Protein AF-T1IAJ6-F1 (afdb_monomer)

Sequence (193 aa):
MKRSSVDNTKNTNLDDRELFSAVYHKLVHSTALETILNVEHSYAVVMQDLIKERDEHLSDLSAKQTEEMSNAMEALSLGLTEADITAIATRHLDEHGLETASWQSKVSAIQESQRAEYRQWLMSLVEHNCDTPISTPLSSPVVVNRNFALESQAPIFQESFTIHLGSQMKHMYNIRLMSADVLDFCRLRTNIS

Secondary structure (DSSP, 8-state):
----SSHHHHHHHHHHHHHHHHHHHHHHTSTTHHHHHHHHHHHHHHHHHHHHHHHHHHHHHHHHHHHHHHHHHHHGGGT--HHHHHHHHHHHHHHHHHHHHHHHHHHHHHHHHHHHHHHHHHHHHHHHHTTS---------------------S-----EEEEE-SSSTT-EEEEE-----GGGGG-------

Mean predicted aligned error: 16.9 Å

Structure (mmCIF, N/CA/C/O backbone):
data_AF-T1IAJ6-F1
#
_entry.id   AF-T1IAJ6-F1
#
loop_
_atom_site.group_PDB
_atom_site.id
_atom_site.type_symbol
_atom_site.label_atom_id
_atom_site.label_alt_id
_atom_site.label_comp_id
_atom_site.label_asym_id
_atom_site.label_entity_id
_atom_site.label_seq_id
_atom_site.pdbx_PDB_ins_code
_atom_site.Cartn_x
_atom_site.Cartn_y
_atom_site.Cartn_z
_atom_site.occupancy
_atom_site.B_iso_or_equiv
_atom_site.auth_seq_id
_atom_site.auth_comp_id
_atom_site.auth_asym_id
_atom_site.auth_atom_id
_atom_site.pdbx_PDB_model_num
ATOM 1 N N . MET A 1 1 ? 45.711 -10.131 16.995 1.00 39.06 1 MET A N 1
ATOM 2 C CA . MET A 1 1 ? 45.342 -9.305 15.823 1.00 39.06 1 MET A CA 1
ATOM 3 C C . MET A 1 1 ? 44.078 -9.883 15.196 1.00 39.06 1 MET A C 1
ATOM 5 O O . MET A 1 1 ? 44.143 -10.965 14.638 1.00 39.06 1 MET A O 1
ATOM 9 N N . LYS A 1 2 ? 42.920 -9.233 15.360 1.00 47.12 2 LYS A N 1
ATOM 10 C CA . LYS A 1 2 ? 41.654 -9.602 14.695 1.00 47.12 2 LYS A CA 1
ATOM 11 C C . LYS A 1 2 ? 40.876 -8.322 14.377 1.00 47.12 2 LYS A C 1
ATOM 13 O O . LYS A 1 2 ? 40.076 -7.886 15.192 1.00 47.12 2 LYS A O 1
ATOM 18 N N . ARG A 1 3 ? 41.162 -7.702 13.230 1.00 45.06 3 ARG A N 1
ATOM 19 C CA . ARG A 1 3 ? 40.335 -6.669 12.575 1.00 45.06 3 ARG A CA 1
ATOM 20 C C . ARG A 1 3 ? 40.675 -6.671 11.080 1.00 45.06 3 ARG A C 1
ATOM 22 O O . ARG A 1 3 ? 41.620 -6.007 10.684 1.00 45.06 3 ARG A O 1
ATOM 29 N N . SER A 1 4 ? 39.973 -7.468 10.275 1.00 49.22 4 SER A N 1
ATOM 30 C CA . SER A 1 4 ? 40.028 -7.332 8.803 1.00 49.22 4 SER A CA 1
ATOM 31 C C . SER A 1 4 ? 38.804 -7.872 8.050 1.00 49.22 4 SER A C 1
ATOM 33 O O . SER A 1 4 ? 38.789 -7.824 6.829 1.00 49.22 4 SER A O 1
ATOM 35 N N . SER A 1 5 ? 37.764 -8.376 8.728 1.00 47.12 5 SER A N 1
ATOM 36 C CA . SER A 1 5 ? 36.627 -9.005 8.029 1.00 47.12 5 SER A CA 1
ATOM 37 C C . SER A 1 5 ? 35.436 -8.073 7.774 1.00 47.12 5 SER A C 1
ATOM 39 O O . SER A 1 5 ? 34.523 -8.469 7.064 1.00 47.12 5 SER A O 1
ATOM 41 N N . VAL A 1 6 ? 35.409 -6.864 8.349 1.00 51.53 6 VAL A N 1
ATOM 42 C CA . VAL A 1 6 ? 34.231 -5.970 8.286 1.00 51.53 6 VAL A CA 1
ATOM 43 C C . VAL A 1 6 ? 34.348 -4.908 7.181 1.00 51.53 6 VAL A C 1
ATOM 45 O O . VAL A 1 6 ? 33.329 -4.438 6.683 1.00 51.53 6 VAL A O 1
ATOM 48 N N . ASP A 1 7 ? 35.563 -4.574 6.735 1.00 49.62 7 ASP A N 1
ATOM 49 C CA . ASP A 1 7 ? 35.770 -3.529 5.719 1.00 49.62 7 ASP A CA 1
ATOM 50 C C . ASP A 1 7 ? 35.594 -4.031 4.273 1.00 49.62 7 ASP A C 1
ATOM 52 O O . ASP A 1 7 ? 35.180 -3.267 3.403 1.00 49.62 7 ASP A O 1
ATOM 56 N N . ASN A 1 8 ? 35.806 -5.326 4.003 1.00 53.00 8 ASN A N 1
ATOM 57 C CA . ASN A 1 8 ? 35.701 -5.871 2.640 1.00 53.00 8 ASN A CA 1
ATOM 58 C C . ASN A 1 8 ? 34.247 -5.951 2.124 1.00 53.00 8 ASN A C 1
ATOM 60 O O . ASN A 1 8 ? 33.981 -5.778 0.936 1.00 53.00 8 ASN A O 1
ATOM 64 N N . THR A 1 9 ? 33.279 -6.166 3.019 1.00 51.34 9 THR A N 1
ATOM 65 C CA . THR A 1 9 ? 31.854 -6.250 2.657 1.00 51.34 9 THR A CA 1
ATOM 66 C C . THR A 1 9 ? 31.272 -4.879 2.306 1.00 51.34 9 THR A C 1
ATOM 68 O O . THR A 1 9 ? 30.351 -4.783 1.504 1.00 51.34 9 THR A O 1
ATOM 71 N N . LYS A 1 10 ? 31.805 -3.790 2.872 1.00 52.81 10 LYS A N 1
ATOM 72 C CA . LYS A 1 10 ? 31.320 -2.435 2.570 1.00 52.81 10 LYS A CA 1
ATOM 73 C C . LYS A 1 10 ? 31.816 -1.931 1.215 1.00 52.81 10 LYS A C 1
ATOM 75 O O . LYS A 1 10 ? 31.025 -1.349 0.484 1.00 52.81 10 LYS A O 1
ATOM 80 N N . ASN A 1 11 ? 33.072 -2.206 0.856 1.00 56.56 11 ASN A N 1
ATOM 81 C CA . ASN A 1 11 ? 33.617 -1.813 -0.449 1.00 56.56 11 ASN A CA 1
ATOM 82 C C . ASN A 1 11 ? 32.952 -2.553 -1.617 1.00 56.56 11 ASN A C 1
ATOM 84 O O . ASN A 1 11 ? 32.662 -1.933 -2.630 1.00 56.56 11 ASN A O 1
ATOM 88 N N . THR A 1 12 ? 32.638 -3.839 -1.456 1.00 59.41 12 THR A N 1
ATOM 89 C CA . THR A 1 12 ? 31.927 -4.628 -2.481 1.00 59.41 12 THR A CA 1
ATOM 90 C C . THR A 1 12 ? 30.489 -4.154 -2.707 1.00 59.41 12 THR A C 1
ATOM 92 O O . THR A 1 12 ? 30.043 -4.091 -3.844 1.00 59.41 12 THR A O 1
ATOM 95 N N . ASN A 1 13 ? 29.771 -3.751 -1.652 1.00 60.91 13 ASN A N 1
ATOM 96 C CA . ASN A 1 13 ? 28.422 -3.180 -1.786 1.00 60.91 13 ASN A CA 1
ATOM 97 C C . ASN A 1 13 ? 28.418 -1.778 -2.423 1.00 60.91 13 ASN A C 1
ATOM 99 O O . ASN A 1 13 ? 27.450 -1.406 -3.084 1.00 60.91 13 ASN A O 1
ATOM 103 N N . LEU A 1 14 ? 29.468 -0.981 -2.199 1.00 61.56 14 LEU A N 1
ATOM 104 C CA . LEU A 1 14 ? 29.616 0.333 -2.833 1.00 61.56 14 LEU A CA 1
ATOM 105 C C . LEU A 1 14 ? 29.897 0.189 -4.332 1.00 61.56 14 LEU A C 1
ATOM 107 O O . LEU A 1 14 ? 29.209 0.825 -5.125 1.00 61.56 14 LEU A O 1
ATOM 111 N N . ASP A 1 15 ? 30.814 -0.710 -4.692 1.00 75.12 15 ASP A N 1
ATOM 112 C CA . ASP A 1 15 ? 31.146 -1.054 -6.079 1.00 75.12 15 ASP A CA 1
ATOM 113 C C . ASP A 1 15 ? 29.920 -1.603 -6.833 1.00 75.12 15 ASP A C 1
ATOM 115 O O . ASP A 1 15 ? 29.591 -1.161 -7.930 1.00 75.12 15 ASP A O 1
ATOM 119 N N . ASP A 1 16 ? 29.139 -2.476 -6.190 1.00 77.81 16 ASP A N 1
ATOM 120 C CA . ASP A 1 16 ? 27.918 -3.043 -6.769 1.00 77.81 16 ASP A CA 1
ATOM 121 C C . ASP A 1 16 ? 26.816 -1.995 -7.023 1.00 77.81 16 ASP A C 1
ATOM 123 O O . ASP A 1 16 ? 26.104 -2.032 -8.033 1.00 77.81 16 ASP A O 1
ATOM 127 N N . ARG A 1 17 ? 26.684 -1.015 -6.121 1.00 82.50 17 ARG A N 1
ATOM 128 C CA . ARG A 1 17 ? 25.717 0.079 -6.271 1.00 82.50 17 ARG A CA 1
ATOM 129 C C . ARG A 1 17 ? 26.134 1.058 -7.367 1.00 82.50 17 ARG A C 1
ATOM 131 O O . ARG A 1 17 ? 25.279 1.549 -8.106 1.00 82.50 17 ARG A O 1
ATOM 138 N N . GLU A 1 18 ? 27.426 1.351 -7.468 1.00 83.75 18 GLU A N 1
ATOM 139 C CA . GLU A 1 18 ? 27.990 2.172 -8.542 1.00 83.75 18 GLU A CA 1
ATOM 140 C C . GLU A 1 18 ? 27.842 1.478 -9.902 1.00 83.75 18 GLU A C 1
ATOM 142 O O . GLU A 1 18 ? 27.41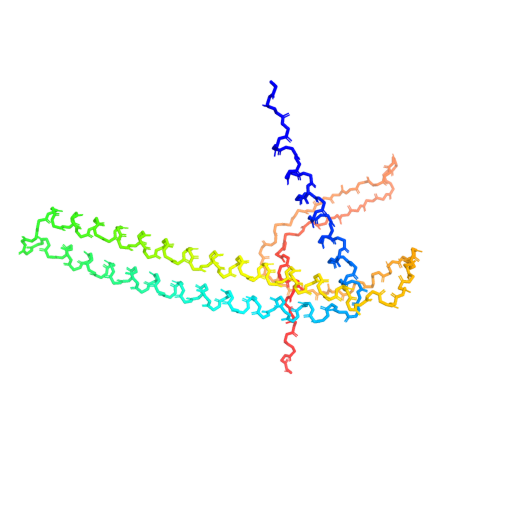5 2.117 -10.868 1.00 83.75 18 GLU A O 1
ATOM 147 N N . LEU A 1 19 ? 28.064 0.159 -9.955 1.00 84.19 19 LEU A N 1
ATOM 148 C CA . LEU A 1 19 ? 27.829 -0.668 -11.137 1.00 84.19 19 LEU A CA 1
ATOM 149 C C . LEU A 1 19 ? 26.365 -0.608 -11.588 1.00 84.19 19 LEU A C 1
ATOM 151 O O . LEU A 1 19 ? 26.097 -0.336 -12.758 1.00 84.19 19 LEU A O 1
ATOM 155 N N . PHE A 1 20 ? 25.412 -0.799 -10.669 1.00 84.38 20 PHE A N 1
ATOM 156 C CA . PHE A 1 20 ? 23.985 -0.691 -10.983 1.00 84.38 20 PHE A CA 1
ATOM 157 C C . PHE A 1 20 ? 23.617 0.690 -11.538 1.00 84.38 20 PHE A C 1
ATOM 159 O O . PHE A 1 20 ? 22.907 0.784 -12.538 1.00 84.38 20 PHE A O 1
ATOM 166 N N . SER A 1 21 ? 24.129 1.761 -10.927 1.00 86.88 21 SER A N 1
ATOM 167 C CA . SER A 1 21 ? 23.892 3.134 -11.386 1.00 86.88 21 SER A CA 1
ATOM 168 C C . SER A 1 21 ? 24.400 3.357 -12.815 1.00 86.88 21 SER A C 1
ATOM 170 O O . SER A 1 21 ? 23.678 3.884 -13.664 1.00 86.88 21 SER A O 1
ATOM 172 N N . ALA A 1 22 ? 25.622 2.902 -13.111 1.00 84.81 22 ALA A N 1
ATOM 173 C CA . ALA A 1 22 ? 26.214 3.015 -14.441 1.00 84.81 22 ALA A CA 1
ATOM 174 C C . ALA A 1 22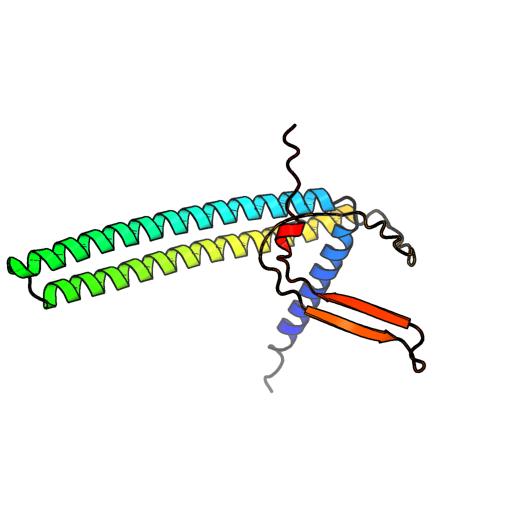 ? 25.425 2.219 -15.496 1.00 84.81 22 ALA A C 1
ATOM 176 O O . ALA A 1 22 ? 25.174 2.719 -16.596 1.00 84.81 22 ALA A O 1
ATOM 177 N N . VAL A 1 23 ? 24.997 1.005 -15.139 1.00 83.62 23 VAL A N 1
ATOM 178 C CA . VAL A 1 23 ? 24.148 0.133 -15.961 1.00 83.62 23 VAL A CA 1
ATOM 179 C C . VAL A 1 23 ? 22.813 0.805 -16.267 1.00 83.62 23 VAL A C 1
ATOM 181 O O . VAL A 1 23 ? 22.448 0.937 -17.437 1.00 83.62 23 VAL A O 1
ATOM 184 N N . TYR A 1 24 ? 22.118 1.287 -15.239 1.00 86.50 24 TYR A N 1
ATOM 185 C CA . TYR A 1 24 ? 20.828 1.946 -15.394 1.00 86.50 24 TYR A CA 1
ATOM 186 C C . TYR A 1 24 ? 20.940 3.194 -16.273 1.00 86.50 24 TYR A C 1
ATOM 188 O O . TYR A 1 24 ? 20.196 3.340 -17.240 1.00 86.50 24 TYR A O 1
ATOM 196 N N . HIS A 1 25 ? 21.935 4.051 -16.020 1.00 86.94 25 HIS A N 1
ATOM 197 C CA . HIS A 1 25 ? 22.177 5.241 -16.835 1.00 86.94 25 HIS A CA 1
ATOM 198 C C . HIS A 1 25 ? 22.415 4.889 -18.311 1.00 86.94 25 HIS A C 1
ATOM 200 O O . HIS A 1 25 ? 21.834 5.516 -19.194 1.00 86.94 25 HIS A O 1
ATOM 206 N N . LYS A 1 26 ? 23.237 3.871 -18.603 1.00 83.69 26 LYS A N 1
ATOM 207 C CA . LYS A 1 26 ? 23.486 3.428 -19.985 1.00 83.69 26 LYS A CA 1
ATOM 208 C C . LYS A 1 26 ? 22.203 2.937 -20.660 1.00 83.69 26 LYS A C 1
ATOM 210 O O . LYS A 1 26 ? 21.974 3.252 -21.825 1.00 83.69 26 LYS A O 1
ATOM 215 N N . LEU A 1 27 ? 21.381 2.180 -19.939 1.00 82.94 27 LEU A N 1
ATOM 216 C CA . LEU A 1 27 ? 20.159 1.596 -20.478 1.00 82.94 27 LEU A CA 1
ATOM 217 C C . LEU A 1 27 ? 19.049 2.625 -20.718 1.00 82.94 27 LEU A C 1
ATOM 219 O O . LEU A 1 27 ? 18.353 2.526 -21.726 1.00 82.94 27 LEU A O 1
ATOM 223 N N . VAL A 1 28 ? 18.917 3.633 -19.856 1.00 84.62 28 VAL A N 1
ATOM 224 C CA . VAL A 1 28 ? 17.925 4.710 -20.019 1.00 84.62 28 VAL A CA 1
ATOM 225 C C . VAL A 1 28 ? 18.181 5.540 -21.281 1.00 84.62 28 VAL A C 1
ATOM 227 O O . VAL A 1 28 ? 17.238 6.014 -21.906 1.00 84.62 28 VAL A O 1
ATOM 230 N N . HIS A 1 29 ? 19.441 5.668 -21.707 1.00 82.06 29 HIS A N 1
ATOM 231 C CA . HIS A 1 29 ? 19.805 6.320 -22.976 1.00 82.06 29 HIS A CA 1
ATOM 232 C C . HIS A 1 29 ? 19.828 5.365 -24.176 1.00 82.06 29 HIS A C 1
ATOM 234 O O . HIS A 1 29 ? 20.190 5.767 -25.281 1.00 82.06 29 HIS A O 1
ATOM 240 N N . SER A 1 30 ? 19.479 4.095 -23.972 1.00 81.69 30 SER A N 1
ATOM 241 C CA . SER A 1 30 ? 19.433 3.083 -25.025 1.00 81.69 30 SER A CA 1
ATOM 242 C C . SER A 1 30 ? 18.005 2.864 -25.525 1.00 81.69 30 SER A C 1
ATOM 244 O O . SER A 1 30 ? 17.030 3.343 -24.946 1.00 81.69 30 SER A O 1
ATOM 246 N N . THR A 1 31 ? 17.861 2.064 -26.578 1.00 82.12 31 THR A N 1
ATOM 247 C CA . THR A 1 31 ? 16.553 1.637 -27.098 1.00 82.12 31 THR A CA 1
ATOM 248 C C . THR A 1 31 ? 15.750 0.781 -26.109 1.00 82.12 31 THR A C 1
ATOM 250 O O . THR A 1 31 ? 14.575 0.532 -26.349 1.00 82.12 31 THR A O 1
ATOM 253 N N . ALA A 1 32 ? 16.348 0.344 -24.994 1.00 82.06 32 ALA A N 1
ATOM 254 C CA . ALA A 1 32 ? 15.687 -0.455 -23.963 1.00 82.06 32 ALA A CA 1
ATOM 255 C C . ALA A 1 32 ? 14.782 0.352 -23.007 1.00 82.06 32 ALA A C 1
ATOM 257 O O . ALA A 1 32 ? 14.079 -0.250 -22.194 1.00 82.06 32 ALA A O 1
ATOM 258 N N . LEU A 1 33 ? 14.781 1.691 -23.088 1.00 86.62 33 LEU A N 1
ATOM 259 C CA . LEU A 1 33 ? 14.032 2.562 -22.172 1.00 86.62 33 LEU A CA 1
ATOM 260 C C . LEU A 1 33 ? 12.539 2.215 -22.092 1.00 86.62 33 LEU A C 1
ATOM 262 O O . LEU A 1 33 ? 11.981 2.144 -21.002 1.00 86.62 33 LEU A O 1
ATOM 266 N N . GLU A 1 34 ? 11.887 1.972 -23.228 1.00 86.31 34 GLU A N 1
ATOM 267 C CA . GLU A 1 34 ? 10.457 1.644 -23.252 1.00 86.31 34 GLU A CA 1
ATOM 268 C C . GLU A 1 34 ? 10.163 0.337 -22.503 1.00 86.31 34 GLU A C 1
ATOM 270 O O . GLU A 1 34 ? 9.203 0.247 -21.739 1.00 86.31 34 GLU A O 1
ATOM 275 N N . THR A 1 35 ? 11.037 -0.663 -22.649 1.00 88.25 35 THR A N 1
ATOM 276 C CA . THR A 1 35 ? 10.915 -1.933 -21.922 1.00 88.25 35 THR A CA 1
ATOM 277 C C . THR A 1 35 ? 11.098 -1.730 -20.418 1.00 88.25 35 THR A C 1
ATOM 279 O O . THR A 1 35 ? 10.351 -2.305 -19.631 1.00 88.25 35 THR A O 1
ATOM 282 N N . ILE A 1 36 ? 12.048 -0.880 -20.019 1.00 90.06 36 ILE A N 1
ATOM 283 C CA . ILE A 1 36 ? 12.283 -0.509 -18.617 1.00 90.06 36 ILE A CA 1
ATOM 284 C C . ILE A 1 36 ? 11.044 0.138 -18.006 1.00 90.06 36 ILE A C 1
ATOM 286 O O . ILE A 1 36 ? 10.567 -0.321 -16.969 1.00 90.06 36 ILE A O 1
ATOM 290 N N . LEU A 1 37 ? 10.484 1.143 -18.680 1.00 90.81 37 LEU A N 1
ATOM 291 C CA . LEU A 1 37 ? 9.281 1.832 -18.218 1.00 90.81 37 LEU A CA 1
ATOM 292 C C . LEU A 1 37 ? 8.085 0.881 -18.110 1.00 90.81 37 LEU A C 1
ATOM 294 O O . LEU A 1 37 ? 7.304 0.987 -17.169 1.00 90.81 37 LEU A O 1
ATOM 298 N N . ASN A 1 38 ? 7.950 -0.073 -19.034 1.00 91.62 38 ASN A N 1
ATOM 299 C CA . ASN A 1 38 ? 6.874 -1.060 -18.981 1.00 91.62 38 ASN A CA 1
ATOM 300 C C . ASN A 1 38 ? 7.003 -2.001 -17.769 1.00 91.62 38 ASN A C 1
ATOM 302 O O . ASN A 1 38 ? 6.009 -2.290 -17.103 1.00 91.62 38 ASN A O 1
ATOM 306 N N . VAL A 1 39 ? 8.223 -2.447 -17.446 1.00 94.00 39 VAL A N 1
ATOM 307 C CA . VAL A 1 39 ? 8.480 -3.260 -16.245 1.00 94.00 39 VAL A CA 1
ATOM 308 C C . VAL A 1 39 ? 8.208 -2.448 -14.976 1.00 94.00 39 VAL A C 1
ATOM 310 O O . VAL A 1 39 ? 7.471 -2.913 -14.107 1.00 94.00 39 VAL A O 1
ATOM 313 N N . GLU A 1 40 ? 8.719 -1.218 -14.884 1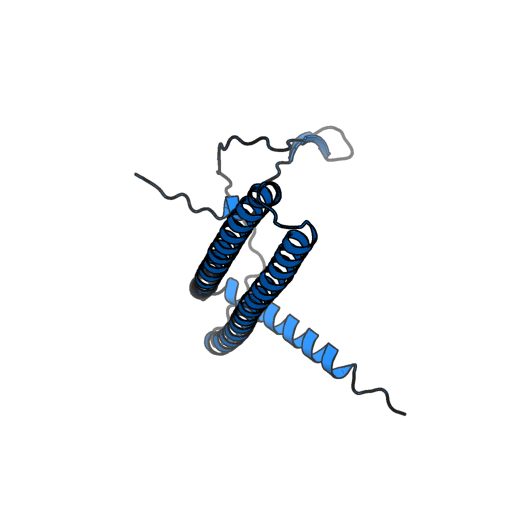.00 94.06 40 GLU A N 1
ATOM 314 C CA . GLU A 1 40 ? 8.466 -0.321 -13.745 1.00 94.06 40 GLU A CA 1
ATOM 315 C C . GLU A 1 40 ? 6.967 -0.057 -13.552 1.00 94.06 40 GLU A C 1
ATOM 317 O O . GLU A 1 40 ? 6.458 -0.136 -12.432 1.00 94.06 40 GLU A O 1
ATOM 322 N N . HIS A 1 41 ? 6.238 0.183 -14.644 1.00 94.19 41 HIS A N 1
ATOM 323 C CA . HIS A 1 41 ? 4.791 0.348 -14.608 1.00 94.19 41 HIS A CA 1
ATOM 324 C C . HIS A 1 41 ? 4.085 -0.914 -14.101 1.00 94.19 41 HIS A C 1
ATOM 326 O O . HIS A 1 41 ? 3.210 -0.816 -13.243 1.00 94.19 41 HIS A O 1
ATOM 332 N N . SER A 1 42 ? 4.487 -2.100 -14.567 1.00 95.69 42 SER A N 1
ATOM 333 C CA . SER A 1 42 ? 3.888 -3.361 -14.115 1.00 95.69 42 SER A CA 1
ATOM 334 C C . SER A 1 42 ? 4.053 -3.580 -12.605 1.00 95.69 42 SER A C 1
ATOM 336 O O . SER A 1 42 ? 3.094 -3.947 -11.927 1.00 95.69 42 SER A O 1
ATOM 338 N N . TYR A 1 43 ? 5.226 -3.263 -12.047 1.00 96.88 43 TYR A N 1
ATOM 339 C CA . TYR A 1 43 ? 5.462 -3.318 -10.603 1.00 96.88 43 TYR A CA 1
ATOM 340 C C . TYR A 1 43 ? 4.654 -2.273 -9.837 1.00 96.88 43 TYR A C 1
ATOM 342 O O . TYR A 1 43 ? 4.127 -2.579 -8.765 1.00 96.88 43 TYR A O 1
ATOM 350 N N . ALA A 1 44 ? 4.510 -1.069 -10.397 1.00 95.12 44 ALA A N 1
ATOM 351 C CA . ALA A 1 44 ? 3.689 -0.019 -9.810 1.00 95.12 44 ALA A CA 1
ATOM 352 C C . ALA A 1 44 ? 2.211 -0.428 -9.715 1.00 95.12 44 ALA A C 1
ATOM 354 O O . ALA A 1 44 ? 1.603 -0.202 -8.673 1.00 95.12 44 ALA A O 1
ATOM 355 N N . VAL A 1 45 ? 1.654 -1.075 -10.747 1.00 96.19 45 VAL A N 1
ATOM 356 C CA . VAL A 1 45 ? 0.273 -1.595 -10.728 1.00 96.19 45 VAL A CA 1
ATOM 357 C C . VAL A 1 45 ? 0.103 -2.646 -9.630 1.00 96.19 45 VAL A C 1
ATOM 359 O O . VAL A 1 45 ? -0.790 -2.517 -8.799 1.00 96.19 45 VAL A O 1
ATOM 362 N N . VAL A 1 46 ? 1.010 -3.626 -9.548 1.00 96.44 46 VAL A N 1
ATOM 363 C CA . VAL A 1 46 ? 0.969 -4.659 -8.494 1.00 96.44 46 VAL A CA 1
ATOM 364 C C . VAL A 1 46 ? 1.034 -4.039 -7.094 1.00 96.44 46 VAL A C 1
ATOM 366 O O . VAL A 1 46 ? 0.298 -4.440 -6.194 1.00 96.44 46 VAL A O 1
ATOM 369 N N . MET A 1 47 ? 1.902 -3.045 -6.898 1.00 96.44 47 MET A N 1
ATOM 370 C CA . MET A 1 47 ? 2.032 -2.354 -5.615 1.00 96.44 47 MET A CA 1
ATOM 371 C C . MET A 1 47 ? 0.788 -1.524 -5.281 1.00 96.44 47 MET A C 1
ATOM 373 O O . MET A 1 47 ? 0.367 -1.483 -4.127 1.00 96.44 47 MET A O 1
ATOM 377 N N . GLN A 1 48 ? 0.193 -0.870 -6.279 1.00 96.62 48 GLN A N 1
ATOM 378 C CA . GLN A 1 48 ? -1.036 -0.104 -6.119 1.00 96.62 48 GLN A CA 1
ATOM 379 C C . GLN A 1 48 ? -2.196 -1.004 -5.689 1.00 96.62 48 GLN A C 1
ATOM 381 O O . GLN A 1 48 ? -2.908 -0.651 -4.749 1.00 96.62 48 GLN A O 1
ATOM 386 N N . ASP A 1 49 ? -2.356 -2.162 -6.328 1.00 96.44 49 ASP A N 1
ATOM 387 C CA . ASP A 1 49 ? -3.396 -3.130 -5.979 1.00 96.44 49 ASP A CA 1
ATOM 388 C C . ASP A 1 49 ? -3.208 -3.656 -4.549 1.00 96.44 49 ASP A C 1
ATOM 390 O O . ASP A 1 49 ? -4.159 -3.675 -3.770 1.00 96.44 49 ASP A O 1
ATOM 394 N N . LEU A 1 50 ? -1.970 -3.981 -4.159 1.00 97.12 50 LEU A N 1
ATOM 395 C CA . LEU A 1 50 ? -1.650 -4.438 -2.803 1.00 97.12 50 LEU A CA 1
ATOM 396 C C . LEU A 1 50 ? -1.924 -3.366 -1.735 1.00 97.12 50 LEU A C 1
ATOM 398 O O . LEU A 1 50 ? -2.433 -3.665 -0.655 1.00 97.12 50 LEU A O 1
ATOM 402 N N . ILE A 1 51 ? -1.571 -2.110 -2.021 1.00 96.56 51 ILE A N 1
ATOM 403 C CA . ILE A 1 51 ? -1.842 -0.974 -1.130 1.00 96.56 51 ILE A CA 1
ATOM 404 C C . ILE A 1 51 ? -3.347 -0.756 -0.994 1.00 96.56 51 ILE A C 1
ATOM 406 O O . ILE A 1 51 ? -3.834 -0.558 0.117 1.00 96.56 51 ILE A O 1
ATOM 410 N N . LYS A 1 52 ? -4.079 -0.831 -2.106 1.00 97.69 52 LYS A N 1
ATOM 411 C CA . LYS A 1 52 ? -5.531 -0.696 -2.113 1.00 97.69 52 LYS A CA 1
ATOM 412 C C . LYS A 1 52 ? -6.196 -1.798 -1.285 1.00 97.69 52 LYS A C 1
ATOM 414 O O . LYS A 1 52 ? -7.034 -1.481 -0.451 1.00 97.69 52 LYS A O 1
ATOM 419 N N . GLU A 1 53 ? -5.787 -3.054 -1.458 1.00 98.06 53 GLU A N 1
ATOM 420 C CA . GLU A 1 53 ? -6.308 -4.189 -0.681 1.00 98.06 53 GLU A CA 1
ATOM 421 C C . GLU A 1 53 ? -6.065 -4.002 0.824 1.00 98.06 53 GLU A C 1
ATOM 423 O O . GLU A 1 53 ? -6.974 -4.188 1.635 1.00 98.06 53 GLU A O 1
ATOM 428 N N . ARG A 1 54 ? -4.856 -3.570 1.209 1.00 97.94 54 ARG A N 1
ATOM 429 C CA . ARG A 1 54 ? -4.543 -3.221 2.601 1.00 97.94 54 ARG A CA 1
ATOM 430 C C . ARG A 1 54 ? -5.482 -2.137 3.124 1.00 97.94 54 ARG A C 1
ATOM 432 O O . ARG A 1 54 ? -6.001 -2.272 4.230 1.00 97.94 54 ARG A O 1
ATOM 439 N N . ASP A 1 55 ? -5.637 -1.049 2.376 1.00 97.94 55 ASP A N 1
ATOM 440 C CA . ASP A 1 55 ? -6.403 0.117 2.818 1.00 97.94 55 ASP A CA 1
ATOM 441 C C . ASP A 1 55 ? -7.891 -0.223 2.971 1.00 97.94 55 ASP A C 1
ATOM 443 O O . ASP A 1 55 ? -8.499 0.151 3.973 1.00 97.94 55 ASP A O 1
ATOM 447 N N . GLU A 1 56 ? -8.451 -1.001 2.041 1.00 98.12 56 GLU A N 1
ATOM 448 C CA . GLU A 1 56 ? -9.813 -1.540 2.136 1.00 98.12 56 GLU A CA 1
ATOM 449 C C . GLU A 1 56 ? -9.967 -2.434 3.376 1.00 98.12 56 GLU A C 1
ATOM 451 O O . GLU A 1 56 ? -10.865 -2.219 4.189 1.00 98.12 56 GLU A O 1
ATOM 456 N N . HIS A 1 57 ? -9.042 -3.372 3.596 1.00 97.94 57 HIS A N 1
ATOM 457 C CA . HIS A 1 57 ? -9.109 -4.288 4.735 1.00 97.94 57 HIS A CA 1
ATOM 458 C C . HIS A 1 57 ? -8.987 -3.578 6.094 1.00 97.94 57 HIS A C 1
ATOM 460 O O . HIS A 1 57 ? -9.731 -3.880 7.030 1.00 97.94 57 HIS A O 1
ATOM 466 N N . LEU A 1 58 ? -8.049 -2.635 6.232 1.00 96.75 58 LEU A N 1
ATOM 467 C CA . LEU A 1 58 ? -7.875 -1.869 7.471 1.00 96.75 58 LEU A CA 1
ATOM 468 C C . LEU A 1 58 ? -9.052 -0.919 7.719 1.00 96.75 58 LEU A C 1
ATOM 470 O O . LEU A 1 58 ? -9.469 -0.755 8.867 1.00 96.75 58 LEU A O 1
ATOM 474 N N . SER A 1 59 ? -9.624 -0.343 6.659 1.00 97.75 59 SER A N 1
ATOM 475 C CA . SER A 1 59 ? -10.851 0.452 6.743 1.00 97.75 59 SER A CA 1
ATOM 476 C C . SER A 1 59 ? -12.023 -0.390 7.255 1.00 97.75 59 SER A C 1
ATOM 478 O O . SER A 1 59 ? -12.699 0.009 8.205 1.00 97.75 59 SER A O 1
ATOM 480 N N . ASP A 1 60 ? -12.232 -1.583 6.695 1.00 97.69 60 ASP A N 1
ATOM 481 C CA . ASP A 1 60 ? -13.298 -2.497 7.118 1.00 97.69 60 ASP A CA 1
ATOM 482 C C . ASP A 1 60 ? -13.128 -2.958 8.571 1.00 97.69 60 ASP A C 1
ATOM 484 O O . ASP A 1 60 ? -14.106 -3.065 9.317 1.00 97.69 60 ASP A O 1
ATOM 488 N N . LEU A 1 61 ? -11.890 -3.227 8.994 1.00 97.31 61 LEU A N 1
ATOM 489 C CA . LEU A 1 61 ? -11.582 -3.561 10.383 1.00 97.31 61 LEU A CA 1
ATOM 490 C C . LEU A 1 61 ? -11.913 -2.392 11.317 1.00 97.31 61 LEU A C 1
ATOM 492 O O . LEU A 1 61 ? -12.594 -2.587 12.323 1.00 97.31 61 LEU A O 1
ATOM 496 N N . SER A 1 62 ? -11.491 -1.177 10.961 1.00 96.69 62 SER A N 1
ATOM 497 C CA . SER A 1 62 ? -11.763 0.030 11.745 1.00 96.69 62 SER A CA 1
ATOM 498 C C . SER A 1 62 ? -13.264 0.315 11.862 1.00 96.69 62 SER A C 1
ATOM 500 O O . SER A 1 62 ? -13.747 0.654 12.946 1.00 96.69 62 SER A O 1
ATOM 502 N N . ALA A 1 63 ? -14.027 0.109 10.784 1.00 97.75 63 ALA A N 1
ATOM 503 C CA . ALA A 1 63 ? -15.478 0.264 10.788 1.00 97.75 63 ALA A CA 1
ATOM 504 C C . ALA A 1 63 ? -16.155 -0.718 11.760 1.00 97.75 63 ALA A C 1
ATOM 506 O O . ALA A 1 63 ? -16.950 -0.296 12.600 1.00 97.75 63 ALA A O 1
ATOM 507 N N . LYS A 1 64 ? -15.779 -2.004 11.715 1.00 96.88 64 LYS A N 1
ATOM 508 C CA . LYS A 1 64 ? -16.295 -3.034 12.638 1.00 96.88 64 LYS A CA 1
ATOM 509 C C . LYS A 1 64 ? -15.964 -2.719 14.094 1.00 96.88 64 LYS A C 1
ATOM 511 O O . LYS A 1 64 ? -16.825 -2.832 14.960 1.00 96.88 64 LYS A O 1
ATOM 516 N N . GLN A 1 65 ? -14.728 -2.300 14.361 1.00 96.69 65 GLN A N 1
ATOM 517 C CA . GLN A 1 65 ? -14.287 -1.932 15.708 1.00 96.69 65 GLN A CA 1
ATOM 518 C C . GLN A 1 65 ? -15.037 -0.697 16.230 1.00 96.69 65 GLN A C 1
ATOM 520 O O . GLN A 1 65 ? -15.428 -0.658 17.395 1.00 96.69 65 GLN A O 1
ATOM 525 N N . THR A 1 66 ? -15.310 0.281 15.361 1.00 95.94 66 THR A N 1
ATOM 526 C CA . THR A 1 66 ? -16.105 1.471 15.701 1.00 95.94 66 THR A CA 1
ATOM 527 C C . THR A 1 66 ? -17.549 1.104 16.043 1.00 95.94 66 THR A C 1
ATOM 529 O O . THR A 1 66 ? -18.079 1.580 17.047 1.00 95.94 66 THR A O 1
ATOM 532 N N . GLU A 1 67 ? -18.180 0.238 15.246 1.00 96.81 67 GLU A N 1
ATOM 533 C CA . GLU A 1 67 ? -19.539 -0.251 15.503 1.00 96.81 67 GLU A CA 1
ATOM 534 C C . GLU A 1 67 ? -19.614 -1.023 16.827 1.00 96.81 67 GLU A C 1
ATOM 536 O O . GLU A 1 67 ? -20.474 -0.750 17.664 1.00 96.81 67 GLU A O 1
ATOM 541 N N . GLU A 1 68 ? -18.677 -1.942 17.062 1.00 95.06 68 GLU A N 1
ATOM 542 C CA . GLU A 1 68 ? -18.620 -2.714 18.302 1.00 95.06 68 GLU A CA 1
ATOM 543 C C . GLU A 1 68 ? -18.424 -1.817 19.531 1.00 95.06 68 GLU A C 1
ATOM 545 O O . GLU A 1 68 ? -19.110 -1.993 20.539 1.00 95.06 68 GLU A O 1
ATOM 550 N N . MET A 1 69 ? -17.534 -0.825 19.444 1.00 93.62 69 MET A N 1
ATOM 551 C CA . MET A 1 69 ? -17.301 0.130 20.526 1.00 93.62 69 MET A CA 1
ATOM 552 C C . MET A 1 69 ? -18.541 0.990 20.800 1.00 93.62 69 MET A C 1
ATOM 554 O O . MET A 1 69 ? -18.879 1.224 21.960 1.00 93.62 69 MET A O 1
ATOM 558 N N . SER A 1 70 ? -19.255 1.421 19.754 1.00 93.44 70 SER A N 1
ATOM 559 C CA . SER A 1 70 ? -20.522 2.149 19.896 1.00 93.44 70 SER A CA 1
ATOM 560 C C . SER A 1 70 ? -21.565 1.304 20.629 1.00 93.44 70 SER A C 1
ATOM 562 O O . SER A 1 70 ? -22.154 1.758 21.610 1.00 93.44 70 SER A O 1
ATOM 564 N N . ASN A 1 71 ? -21.729 0.044 20.218 1.00 92.06 71 ASN A N 1
ATOM 565 C CA . ASN A 1 71 ? -22.664 -0.889 20.846 1.00 92.06 71 ASN A CA 1
ATOM 566 C C . ASN A 1 71 ? -22.304 -1.153 22.319 1.00 92.06 71 ASN A C 1
ATOM 568 O O . ASN A 1 71 ? -23.181 -1.178 23.184 1.00 92.06 71 ASN A O 1
ATOM 572 N N . ALA A 1 72 ? -21.013 -1.308 22.629 1.00 90.81 72 ALA A N 1
ATOM 573 C CA . ALA A 1 72 ? -20.535 -1.480 23.999 1.00 90.81 72 ALA A CA 1
ATOM 574 C C . ALA A 1 72 ? -20.795 -0.233 24.864 1.00 90.81 72 ALA A C 1
ATOM 576 O O . ALA A 1 72 ? -21.201 -0.357 26.022 1.00 90.81 72 ALA A O 1
ATOM 577 N N . MET A 1 73 ? -20.621 0.963 24.294 1.00 88.94 73 MET A N 1
ATOM 578 C CA . MET A 1 73 ? -20.880 2.237 24.966 1.00 88.94 73 MET A CA 1
ATOM 579 C C . MET A 1 73 ? -22.368 2.418 25.295 1.00 88.94 73 MET A C 1
ATOM 581 O O . MET A 1 73 ? -22.712 2.836 26.399 1.00 88.94 73 MET A O 1
ATOM 585 N N . GLU A 1 74 ? -23.266 2.071 24.372 1.00 89.44 74 GLU A N 1
ATOM 586 C CA . GLU A 1 74 ? -24.714 2.113 24.613 1.00 89.44 74 GLU A CA 1
ATOM 587 C C . GLU A 1 74 ? -25.129 1.133 25.720 1.00 89.44 74 GLU A C 1
ATOM 589 O O . GLU A 1 74 ? -25.946 1.455 26.593 1.00 89.44 74 GLU A O 1
ATOM 594 N N . ALA A 1 75 ? -24.506 -0.044 25.745 1.00 86.19 75 ALA A N 1
ATOM 595 C CA . ALA A 1 75 ? -24.797 -1.098 26.703 1.00 86.19 75 ALA A CA 1
ATOM 596 C C . ALA A 1 75 ? -24.222 -0.860 28.119 1.00 86.19 75 ALA A C 1
ATOM 598 O O . ALA A 1 75 ? -24.631 -1.553 29.056 1.00 86.19 75 ALA A O 1
ATOM 599 N N . LEU A 1 76 ? -23.383 0.167 28.334 1.00 82.56 76 LEU A N 1
ATOM 600 C CA . LEU A 1 76 ? -23.046 0.658 29.686 1.00 82.56 76 LEU A CA 1
ATOM 601 C C . LEU A 1 76 ? -24.300 1.013 30.486 1.00 82.56 76 LEU A C 1
ATOM 603 O O . LEU A 1 76 ? -24.377 0.759 31.686 1.00 82.56 76 LEU A O 1
ATOM 607 N N . SER A 1 77 ? -25.311 1.575 29.814 1.00 73.50 77 SER A N 1
ATOM 608 C CA . SER A 1 77 ? -26.592 1.918 30.440 1.00 73.50 77 SER A CA 1
ATOM 609 C C . SER A 1 77 ? -27.424 0.688 30.839 1.00 73.50 77 SER A C 1
ATOM 611 O O . SER A 1 77 ? -28.357 0.806 31.633 1.00 73.50 77 SER A O 1
ATOM 613 N N . LEU A 1 78 ? -27.062 -0.494 30.325 1.00 76.00 78 LEU A N 1
ATOM 614 C CA . LEU A 1 78 ? -27.765 -1.770 30.488 1.00 76.00 78 LEU A CA 1
ATOM 615 C C . LEU A 1 78 ? -26.993 -2.787 31.349 1.00 76.00 78 LEU A C 1
ATOM 617 O O . LEU A 1 78 ? -27.464 -3.911 31.520 1.00 76.00 78 LEU A O 1
ATOM 621 N N . GLY A 1 79 ? -25.849 -2.400 31.923 1.00 70.94 79 GLY A N 1
ATOM 622 C CA . GLY A 1 79 ? -25.117 -3.211 32.900 1.00 70.94 79 GLY A CA 1
ATOM 623 C C . GLY A 1 79 ? -23.752 -3.740 32.458 1.00 70.94 79 GLY A C 1
ATOM 624 O O . GLY A 1 79 ? -23.163 -4.504 33.221 1.00 70.94 79 GLY A O 1
ATOM 625 N N . LEU A 1 80 ? -23.223 -3.343 31.291 1.00 76.12 80 LEU A N 1
ATOM 626 C CA . LEU A 1 80 ? -21.788 -3.520 31.028 1.00 76.12 80 LEU A CA 1
ATOM 627 C C . LEU A 1 80 ? -20.959 -2.618 31.943 1.00 76.12 80 LEU A C 1
ATOM 629 O O . LEU A 1 80 ? -21.359 -1.498 32.268 1.00 76.12 80 LEU A O 1
ATOM 633 N N . THR A 1 81 ? -19.789 -3.107 32.347 1.00 84.88 81 THR A N 1
ATOM 634 C CA . THR A 1 81 ? -18.856 -2.337 33.167 1.00 84.88 81 THR A CA 1
ATOM 635 C C . THR A 1 81 ? -17.814 -1.635 32.303 1.00 84.88 81 THR A C 1
ATOM 637 O O . THR A 1 81 ? -17.483 -2.064 31.199 1.00 84.88 81 THR A O 1
ATOM 640 N N . GLU A 1 82 ? -17.230 -0.563 32.830 1.00 87.19 82 GLU A N 1
ATOM 641 C CA . GLU A 1 82 ? -16.093 0.122 32.200 1.00 87.19 82 GLU A CA 1
ATOM 642 C C . GLU A 1 82 ? -14.889 -0.819 31.974 1.00 87.19 82 GLU A C 1
ATOM 644 O O . GLU A 1 82 ? -14.128 -0.661 31.016 1.00 87.19 82 GLU A O 1
ATOM 649 N N . ALA A 1 83 ? -14.742 -1.848 32.819 1.00 89.25 83 ALA A N 1
ATOM 650 C CA . ALA A 1 83 ? -13.715 -2.873 32.660 1.00 89.25 83 ALA A CA 1
ATOM 651 C C . ALA A 1 83 ? -13.923 -3.707 31.385 1.00 89.25 83 ALA A C 1
ATOM 653 O O . ALA A 1 83 ? -12.948 -4.033 30.707 1.00 89.25 83 ALA A O 1
ATOM 654 N N . ASP A 1 84 ? -15.176 -3.989 31.020 1.00 89.56 84 ASP A N 1
ATOM 655 C CA . ASP A 1 84 ? -15.509 -4.730 29.801 1.00 89.56 84 ASP A CA 1
ATOM 656 C C . ASP A 1 84 ? -15.178 -3.905 28.548 1.00 89.56 84 ASP A C 1
ATOM 658 O O . ASP A 1 84 ? -14.579 -4.421 27.605 1.00 89.56 84 ASP A O 1
ATOM 662 N N . ILE A 1 85 ? -15.461 -2.596 28.564 1.00 91.38 85 ILE A N 1
ATOM 663 C CA . ILE A 1 85 ? -15.056 -1.680 27.482 1.00 91.38 85 ILE A CA 1
ATOM 664 C C . ILE A 1 85 ? -13.539 -1.625 27.344 1.00 91.38 85 ILE A C 1
ATOM 666 O O . ILE A 1 85 ? -13.007 -1.681 26.236 1.00 91.38 85 ILE A O 1
ATOM 670 N N . THR A 1 86 ? -12.829 -1.539 28.466 1.00 93.25 86 THR A N 1
ATOM 671 C CA . THR A 1 86 ? -11.362 -1.507 28.464 1.00 93.25 86 THR A CA 1
ATOM 672 C C . THR A 1 86 ? -10.779 -2.795 27.874 1.00 93.25 86 THR A C 1
ATOM 674 O O . THR A 1 86 ? -9.794 -2.753 27.131 1.00 93.25 86 THR A O 1
ATOM 677 N N . ALA A 1 87 ? -11.401 -3.945 28.153 1.00 94.19 87 ALA A N 1
ATOM 678 C CA . ALA A 1 87 ? -11.015 -5.220 27.559 1.00 94.19 87 ALA A CA 1
ATOM 679 C C . ALA A 1 87 ? -11.257 -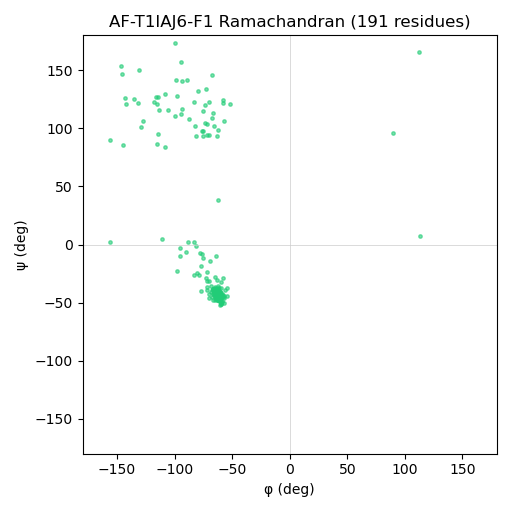5.245 26.038 1.00 94.19 87 ALA A C 1
ATOM 681 O O . ALA A 1 87 ? -10.372 -5.672 25.295 1.00 94.19 87 ALA A O 1
ATOM 682 N N . ILE A 1 88 ? -12.400 -4.727 25.565 1.00 94.50 88 ILE A N 1
ATOM 683 C CA . ILE A 1 88 ? -12.695 -4.581 24.127 1.00 94.50 88 ILE A CA 1
ATOM 684 C C . ILE A 1 88 ? -11.658 -3.676 23.453 1.00 94.50 88 ILE A C 1
ATOM 686 O O . ILE A 1 88 ? -11.079 -4.061 22.440 1.00 94.50 88 ILE A O 1
ATOM 690 N N . ALA A 1 89 ? -11.364 -2.516 24.042 1.00 95.12 89 ALA A N 1
ATOM 691 C CA . ALA A 1 89 ? -10.387 -1.574 23.503 1.00 95.12 89 ALA A CA 1
ATOM 692 C C . ALA A 1 89 ? -8.986 -2.196 23.397 1.00 95.12 89 ALA A C 1
ATOM 694 O O . ALA A 1 89 ? -8.298 -2.015 22.396 1.00 95.12 89 ALA A O 1
ATOM 695 N N . THR A 1 90 ? -8.575 -2.967 24.408 1.00 96.88 90 THR A N 1
ATOM 696 C CA . THR A 1 90 ? -7.281 -3.666 24.401 1.00 96.88 90 THR A CA 1
ATOM 697 C C . THR A 1 90 ? -7.228 -4.700 23.277 1.00 96.88 90 THR A C 1
ATOM 699 O O . THR A 1 90 ? -6.280 -4.709 22.498 1.00 96.88 90 THR A O 1
ATOM 702 N N . ARG A 1 91 ? -8.287 -5.508 23.125 1.00 96.69 91 ARG A N 1
ATOM 703 C CA . ARG A 1 91 ? -8.400 -6.478 22.028 1.00 96.69 91 ARG A CA 1
ATOM 704 C C . ARG A 1 91 ? -8.339 -5.798 20.658 1.00 96.69 91 ARG A C 1
ATOM 706 O O . ARG A 1 91 ? -7.631 -6.278 19.778 1.00 96.69 91 ARG A O 1
ATOM 713 N N . HIS A 1 92 ? -9.043 -4.679 20.475 1.00 97.56 92 HIS A N 1
ATOM 714 C CA . HIS A 1 92 ? -9.010 -3.913 19.224 1.00 97.56 92 HIS A CA 1
ATOM 715 C C . HIS A 1 92 ? -7.607 -3.409 18.889 1.00 97.56 92 HIS A C 1
ATOM 717 O O . HIS A 1 92 ? -7.193 -3.513 17.736 1.00 97.56 92 HIS A O 1
ATOM 723 N N . LEU A 1 93 ? -6.870 -2.894 19.880 1.00 96.25 93 LEU A N 1
ATOM 724 C CA . LEU A 1 93 ? -5.493 -2.430 19.695 1.00 96.25 93 LEU A CA 1
ATOM 725 C C . LEU A 1 93 ? -4.559 -3.572 19.284 1.00 96.25 93 LEU A C 1
ATOM 727 O O . LEU A 1 93 ? -3.771 -3.401 18.351 1.00 96.25 93 LEU A O 1
ATOM 731 N N . ASP A 1 94 ? -4.672 -4.727 19.939 1.00 97.56 94 ASP A N 1
ATOM 732 C CA . ASP A 1 94 ? -3.863 -5.907 19.626 1.00 97.56 94 ASP A CA 1
ATOM 733 C C . ASP A 1 94 ? -4.150 -6.420 18.206 1.00 97.56 94 ASP A C 1
ATOM 735 O O . ASP A 1 94 ? -3.225 -6.630 17.417 1.00 97.56 94 ASP A O 1
ATOM 739 N N . GLU A 1 95 ? -5.428 -6.567 17.848 1.00 96.75 95 GLU A N 1
ATOM 740 C CA . GLU A 1 95 ? -5.856 -7.012 16.516 1.00 96.75 95 GLU A CA 1
ATOM 741 C C . GLU A 1 95 ? -5.427 -6.030 15.423 1.00 96.75 95 GLU A C 1
ATOM 743 O O . GLU A 1 95 ? -4.824 -6.429 14.425 1.00 96.75 95 GLU A O 1
ATOM 748 N N . HIS A 1 96 ? -5.674 -4.734 15.623 1.00 95.56 96 HIS A N 1
ATOM 749 C CA . HIS A 1 96 ? -5.289 -3.701 14.666 1.00 95.56 96 HIS A CA 1
ATOM 750 C C . HIS A 1 96 ? -3.763 -3.645 14.489 1.00 95.56 96 HIS A C 1
ATOM 752 O O . HIS A 1 96 ? -3.261 -3.483 13.371 1.00 95.56 96 HIS A O 1
ATOM 758 N N . GLY A 1 97 ? -3.007 -3.800 15.579 1.00 96.12 97 GLY A N 1
ATOM 759 C CA . GLY A 1 97 ? -1.548 -3.866 15.553 1.00 96.12 97 GLY A CA 1
ATOM 760 C C . GLY A 1 97 ? -1.029 -5.070 14.767 1.00 96.12 97 GLY A C 1
ATOM 761 O O . GLY A 1 97 ? -0.144 -4.915 13.920 1.00 96.12 97 GLY A O 1
ATOM 762 N N . LEU A 1 98 ? -1.605 -6.254 14.998 1.00 97.50 98 LEU A N 1
ATOM 763 C CA . LEU A 1 98 ? -1.228 -7.485 14.304 1.00 97.50 98 LEU A CA 1
ATOM 764 C C . LEU A 1 98 ? -1.508 -7.399 12.798 1.00 97.50 98 LEU A C 1
ATOM 766 O O . LEU A 1 98 ? -0.630 -7.710 11.990 1.00 97.50 98 LEU A O 1
ATOM 770 N N . GLU A 1 99 ? -2.698 -6.934 12.419 1.00 97.25 99 GLU A N 1
ATOM 771 C CA . GLU A 1 99 ? -3.085 -6.777 11.015 1.00 97.25 99 GLU A CA 1
ATOM 772 C C . GLU A 1 99 ? -2.197 -5.754 10.299 1.00 97.25 99 GLU A C 1
ATOM 774 O O . GLU A 1 99 ? -1.682 -6.019 9.211 1.00 97.25 99 GLU A O 1
ATOM 779 N N . THR A 1 100 ? -1.909 -4.619 10.941 1.00 96.44 100 THR A N 1
ATOM 780 C CA . THR A 1 100 ? -0.994 -3.607 10.389 1.00 96.44 100 THR A CA 1
ATOM 781 C C . THR A 1 100 ? 0.407 -4.183 10.157 1.00 96.44 100 THR A C 1
ATOM 783 O O . THR A 1 100 ? 0.997 -3.980 9.094 1.00 96.44 100 THR A O 1
ATOM 786 N N . ALA A 1 101 ? 0.945 -4.937 11.121 1.00 97.75 101 ALA A N 1
ATOM 787 C CA . ALA A 1 101 ? 2.263 -5.560 11.000 1.00 97.75 101 ALA A CA 1
ATOM 788 C C . ALA A 1 101 ? 2.308 -6.639 9.901 1.00 97.75 101 ALA A C 1
ATOM 790 O O . ALA A 1 101 ? 3.293 -6.736 9.158 1.00 97.75 101 ALA A O 1
ATOM 791 N N . SER A 1 102 ? 1.234 -7.421 9.765 1.00 98.19 102 SER A N 1
ATOM 792 C CA . SER A 1 102 ? 1.064 -8.416 8.701 1.00 98.19 102 SER A CA 1
ATOM 793 C C . SER A 1 102 ? 1.109 -7.756 7.321 1.00 98.19 102 SER A C 1
ATOM 795 O O . SER A 1 102 ? 1.916 -8.138 6.467 1.00 98.19 102 SER A O 1
ATOM 797 N N . TRP A 1 103 ? 0.327 -6.692 7.120 1.00 98.25 103 TRP A N 1
ATOM 798 C CA . TRP A 1 103 ? 0.323 -5.934 5.870 1.00 98.25 103 TRP A CA 1
ATOM 799 C C . TRP A 1 103 ? 1.662 -5.264 5.575 1.00 98.25 103 TRP A C 1
ATOM 801 O O . TRP A 1 103 ? 2.153 -5.355 4.449 1.00 98.25 103 TRP A O 1
ATOM 811 N N . GLN A 1 104 ? 2.304 -4.661 6.576 1.00 97.62 104 GLN A N 1
ATOM 812 C CA . GLN A 1 104 ? 3.632 -4.072 6.408 1.00 97.62 104 GLN A CA 1
ATOM 813 C C . GLN A 1 104 ? 4.666 -5.118 5.972 1.00 97.62 104 GLN A C 1
ATOM 815 O O . GLN A 1 104 ? 5.525 -4.827 5.135 1.00 97.62 104 GLN A O 1
ATOM 820 N N . SER A 1 105 ? 4.564 -6.342 6.492 1.00 98.06 105 SER A N 1
ATOM 821 C CA . SER A 1 105 ? 5.439 -7.453 6.110 1.00 98.06 105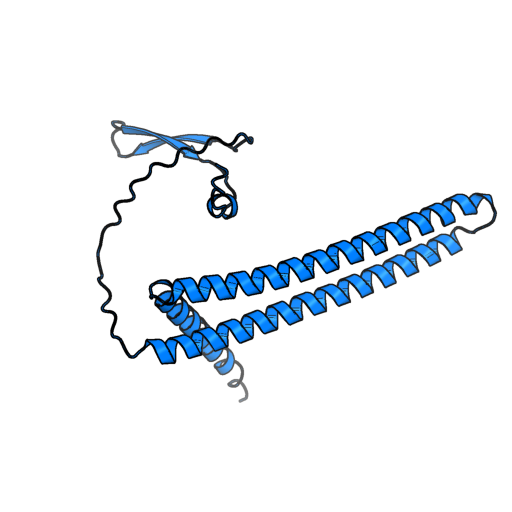 SER A CA 1
ATOM 822 C C . SER A 1 105 ? 5.197 -7.883 4.663 1.00 98.06 105 SER A C 1
ATOM 824 O O . SER A 1 105 ? 6.156 -8.011 3.904 1.00 98.06 105 SER A O 1
ATOM 826 N N . LYS A 1 106 ? 3.931 -8.030 4.244 1.00 97.88 106 LYS A N 1
ATOM 827 C CA . LYS A 1 106 ? 3.568 -8.358 2.852 1.00 97.88 106 LYS A CA 1
ATOM 828 C C . LYS A 1 106 ? 4.082 -7.309 1.863 1.00 97.88 106 LYS A C 1
ATOM 830 O O . LYS A 1 106 ? 4.720 -7.661 0.875 1.00 97.88 106 LYS A O 1
ATOM 835 N N . VAL A 1 107 ? 3.852 -6.027 2.153 1.00 97.62 107 VAL A N 1
ATOM 836 C CA . VAL A 1 107 ? 4.302 -4.903 1.315 1.00 97.62 107 VAL A CA 1
ATOM 837 C C . VAL A 1 107 ? 5.824 -4.895 1.187 1.00 97.62 107 VAL A C 1
ATOM 839 O O . VAL A 1 107 ? 6.349 -4.808 0.079 1.00 97.62 107 VAL A O 1
ATOM 842 N N . SER A 1 108 ? 6.535 -5.050 2.306 1.00 97.25 108 SER A N 1
ATOM 843 C CA . SER A 1 108 ? 8.002 -5.099 2.308 1.00 97.25 108 SER A CA 1
ATOM 844 C C . SER A 1 108 ? 8.536 -6.279 1.491 1.00 97.25 108 SER A C 1
ATOM 846 O O . SER A 1 108 ? 9.470 -6.106 0.713 1.00 97.25 108 SER A O 1
ATOM 848 N N . ALA A 1 109 ? 7.919 -7.459 1.620 1.00 97.56 109 ALA A N 1
ATOM 849 C CA . ALA A 1 109 ? 8.336 -8.660 0.901 1.00 97.56 109 ALA A CA 1
ATOM 850 C C . ALA A 1 109 ? 8.199 -8.504 -0.621 1.00 97.56 109 ALA A C 1
ATOM 852 O O . ALA A 1 109 ? 9.134 -8.818 -1.357 1.00 97.56 109 ALA A O 1
ATOM 853 N N . ILE A 1 110 ? 7.066 -7.970 -1.092 1.00 97.12 110 ILE A N 1
ATOM 854 C CA . ILE A 1 110 ? 6.855 -7.707 -2.522 1.00 97.12 110 ILE A CA 1
ATOM 855 C C . ILE A 1 110 ? 7.815 -6.628 -3.023 1.00 97.12 110 ILE A C 1
ATOM 857 O O . ILE A 1 110 ? 8.429 -6.800 -4.072 1.00 97.12 110 ILE A O 1
ATOM 861 N N . GLN A 1 111 ? 8.013 -5.548 -2.266 1.00 97.12 111 GLN A N 1
ATOM 862 C CA . GLN A 1 111 ? 8.942 -4.485 -2.648 1.00 97.12 111 GLN A CA 1
ATOM 863 C C . GLN A 1 111 ? 10.387 -4.995 -2.779 1.00 97.12 111 GLN A C 1
ATOM 865 O O . GLN A 1 111 ? 11.110 -4.593 -3.695 1.00 97.12 111 GLN A O 1
ATOM 870 N N . GLU A 1 112 ? 10.825 -5.864 -1.868 1.00 96.50 112 GLU A N 1
ATOM 871 C CA . GLU A 1 112 ? 12.163 -6.449 -1.907 1.00 96.50 112 GLU A CA 1
ATOM 872 C C . GLU A 1 112 ? 12.326 -7.434 -3.071 1.00 96.50 112 GLU A C 1
ATOM 874 O O . GLU A 1 112 ? 13.326 -7.349 -3.787 1.00 96.50 112 GLU A O 1
ATOM 879 N N . SER A 1 113 ? 11.328 -8.290 -3.325 1.00 96.62 113 SER A N 1
ATOM 880 C CA . SER A 1 113 ? 11.305 -9.188 -4.492 1.00 96.62 113 SER A CA 1
ATOM 881 C C . SER A 1 113 ? 11.349 -8.398 -5.800 1.00 96.62 113 SER A C 1
ATOM 883 O O . SER A 1 113 ? 12.265 -8.610 -6.594 1.00 96.62 113 SER A O 1
ATOM 885 N N . GLN A 1 114 ? 10.477 -7.400 -5.977 1.00 97.38 114 GLN A N 1
ATOM 886 C CA . GLN A 1 114 ? 10.479 -6.542 -7.164 1.00 97.38 114 GLN A CA 1
ATOM 887 C C . GLN A 1 114 ? 11.829 -5.848 -7.355 1.00 97.38 114 GLN A C 1
ATOM 889 O O . GLN A 1 114 ? 12.363 -5.831 -8.460 1.00 97.38 114 GLN A O 1
ATOM 894 N N . ARG A 1 115 ? 12.431 -5.306 -6.286 1.00 94.06 115 ARG A N 1
ATOM 895 C CA . ARG A 1 115 ? 13.755 -4.668 -6.364 1.00 94.06 115 ARG A CA 1
ATOM 896 C C . ARG A 1 115 ? 14.840 -5.662 -6.782 1.00 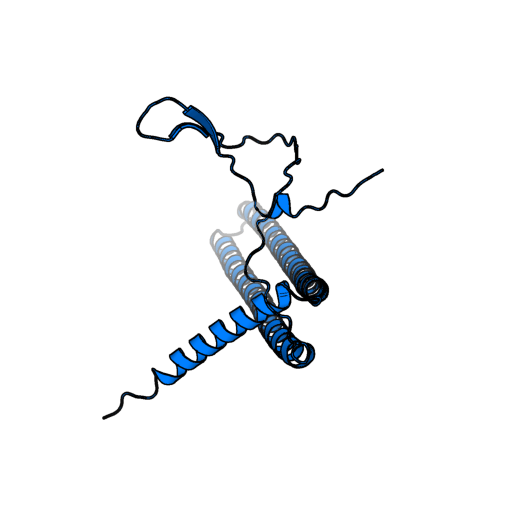94.06 115 ARG A C 1
ATOM 898 O O . ARG A 1 115 ? 15.689 -5.310 -7.601 1.00 94.06 115 ARG A O 1
ATOM 905 N N . ALA A 1 116 ? 14.843 -6.865 -6.214 1.00 94.25 116 ALA A N 1
ATOM 906 C CA . ALA A 1 116 ? 15.829 -7.895 -6.525 1.00 94.25 116 ALA A CA 1
ATOM 907 C C . ALA A 1 116 ? 15.690 -8.389 -7.974 1.00 94.25 116 ALA A C 1
ATOM 909 O O . ALA A 1 116 ? 16.678 -8.414 -8.712 1.00 94.25 116 ALA A O 1
ATOM 910 N N . GLU A 1 117 ? 14.465 -8.698 -8.398 1.00 95.19 117 GLU A N 1
ATOM 911 C CA . GLU A 1 117 ? 14.136 -9.148 -9.753 1.00 95.19 117 GLU A CA 1
ATOM 912 C C . GLU A 1 117 ? 14.454 -8.074 -10.789 1.00 95.19 117 GLU A C 1
ATOM 914 O O . GLU A 1 117 ? 15.131 -8.349 -11.778 1.00 95.19 117 GLU A O 1
ATOM 919 N N . TYR A 1 118 ? 14.054 -6.826 -10.530 1.00 94.38 118 TYR A N 1
ATOM 920 C CA . TYR A 1 118 ? 14.362 -5.687 -11.390 1.00 94.38 118 TYR A CA 1
ATOM 921 C C . TYR A 1 118 ? 15.863 -5.519 -11.597 1.00 94.38 118 TYR A C 1
ATOM 923 O O . TYR A 1 118 ? 16.343 -5.348 -12.718 1.00 94.38 118 TYR A O 1
ATOM 931 N N . ARG A 1 119 ? 16.625 -5.607 -10.504 1.00 91.38 119 ARG A N 1
ATOM 932 C CA . ARG A 1 119 ? 18.077 -5.484 -10.542 1.00 91.38 119 ARG A CA 1
ATOM 933 C C . ARG A 1 119 ? 18.709 -6.616 -11.351 1.00 91.38 119 ARG A C 1
ATOM 935 O O . ARG A 1 119 ? 19.576 -6.355 -12.181 1.00 91.38 119 ARG A O 1
ATOM 942 N N . GLN A 1 120 ? 18.301 -7.861 -11.112 1.00 90.88 120 GLN A N 1
ATOM 943 C CA . GLN A 1 120 ? 18.817 -9.020 -11.843 1.00 90.88 120 GLN A CA 1
ATOM 944 C C . GLN A 1 120 ? 18.493 -8.927 -13.337 1.00 90.88 120 GLN A C 1
ATOM 946 O O . GLN A 1 120 ? 19.362 -9.156 -14.178 1.00 90.88 120 GLN A O 1
ATOM 951 N N . TRP A 1 121 ? 17.262 -8.536 -13.656 1.00 92.62 121 TRP A N 1
ATOM 952 C CA . TRP A 1 121 ? 16.808 -8.329 -15.021 1.00 92.62 121 TRP A CA 1
ATOM 953 C C . TRP A 1 121 ? 17.614 -7.237 -15.740 1.00 92.62 121 TRP A C 1
ATOM 955 O O . TRP A 1 121 ? 18.113 -7.484 -16.835 1.00 92.62 121 TRP A O 1
ATOM 965 N N . LEU A 1 122 ? 17.830 -6.072 -15.114 1.00 90.19 122 LEU A N 1
ATOM 966 C CA . LEU A 1 122 ? 18.643 -4.990 -15.690 1.00 90.19 122 LEU A CA 1
ATOM 967 C C . LEU A 1 122 ? 20.089 -5.421 -15.963 1.00 90.19 122 LEU A C 1
ATOM 969 O O . LEU A 1 122 ? 20.645 -5.081 -17.008 1.00 90.19 122 LEU A O 1
ATOM 973 N N . MET A 1 123 ? 20.698 -6.177 -15.045 1.00 86.50 123 MET A N 1
ATOM 974 C CA . MET A 1 123 ? 22.059 -6.688 -15.234 1.00 86.50 123 MET A CA 1
ATOM 975 C C . MET A 1 123 ? 22.138 -7.657 -16.422 1.00 86.50 123 MET A C 1
ATOM 977 O O . MET A 1 123 ? 23.024 -7.514 -17.260 1.00 86.50 123 MET A O 1
ATOM 981 N N . SER A 1 124 ? 21.170 -8.570 -16.560 1.00 86.62 124 SER A N 1
ATOM 982 C CA . SER A 1 124 ? 21.075 -9.461 -17.727 1.00 86.62 124 SER A CA 1
ATOM 983 C C . SER A 1 124 ? 20.824 -8.688 -19.028 1.00 86.62 124 SER A C 1
ATOM 985 O O . SER A 1 124 ? 21.416 -8.986 -20.065 1.00 86.62 124 SER A O 1
ATOM 987 N N . LEU A 1 125 ? 20.000 -7.639 -18.988 1.00 84.38 125 LEU A N 1
ATOM 988 C CA . LEU A 1 125 ? 19.707 -6.813 -20.157 1.00 84.38 125 LEU A CA 1
ATOM 989 C C . LEU A 1 125 ? 20.960 -6.107 -20.696 1.00 84.38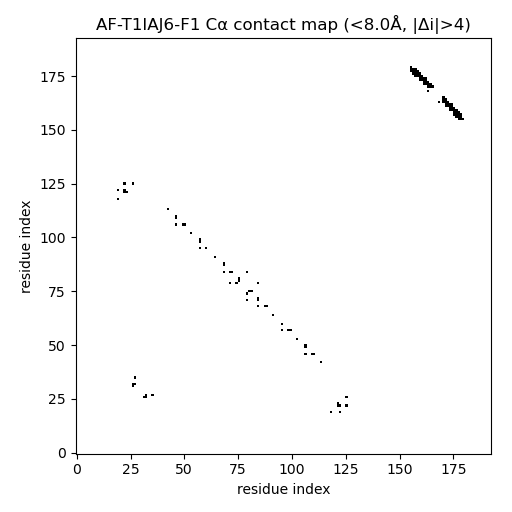 125 LEU A C 1
ATOM 991 O O . LEU A 1 125 ? 21.112 -5.974 -21.912 1.00 84.38 125 LEU A O 1
ATOM 995 N N . VAL A 1 126 ? 21.878 -5.688 -19.820 1.00 77.44 126 VAL A N 1
ATOM 996 C CA . VAL A 1 126 ? 23.172 -5.122 -20.232 1.00 77.44 126 VAL A CA 1
ATOM 997 C C . VAL A 1 126 ? 24.053 -6.152 -20.917 1.00 77.44 126 VAL A C 1
ATOM 999 O O . VAL A 1 126 ? 24.647 -5.813 -21.939 1.00 77.44 126 VAL A O 1
ATOM 1002 N N . GLU A 1 127 ? 24.123 -7.385 -20.412 1.00 75.56 127 GLU A N 1
ATOM 1003 C CA . GLU A 1 127 ? 24.895 -8.459 -21.053 1.00 75.56 127 GLU A CA 1
ATOM 1004 C C . GLU A 1 127 ? 24.442 -8.678 -22.504 1.00 75.56 127 GLU A C 1
ATOM 1006 O O . GLU A 1 127 ? 25.275 -8.819 -23.395 1.00 75.56 127 GLU A O 1
ATOM 1011 N N . HIS A 1 128 ? 23.135 -8.593 -22.767 1.00 67.25 128 HIS A N 1
ATOM 1012 C CA . HIS A 1 128 ? 22.570 -8.749 -24.111 1.00 67.25 128 HIS A CA 1
ATOM 1013 C C . HIS A 1 128 ? 22.697 -7.509 -25.016 1.00 67.25 128 HIS A C 1
ATOM 1015 O O . HIS A 1 128 ? 22.724 -7.649 -26.236 1.00 67.25 128 HIS A O 1
ATOM 1021 N N . ASN A 1 129 ? 22.775 -6.297 -24.457 1.00 63.00 129 ASN A N 1
ATOM 1022 C CA . ASN A 1 129 ? 22.857 -5.046 -25.230 1.00 63.00 129 ASN A CA 1
ATOM 1023 C C . ASN A 1 129 ? 24.299 -4.530 -25.440 1.00 63.00 129 ASN A C 1
ATOM 1025 O O . ASN A 1 129 ? 24.502 -3.514 -26.110 1.00 63.00 129 ASN A O 1
ATOM 1029 N N . CYS A 1 130 ? 25.319 -5.185 -24.872 1.00 53.50 130 CYS A N 1
ATOM 1030 C CA . CYS A 1 130 ? 26.712 -4.720 -24.932 1.00 53.50 130 CYS A CA 1
ATOM 1031 C C . CYS A 1 130 ? 27.498 -5.080 -26.206 1.00 53.50 130 CYS A C 1
ATOM 1033 O O . CYS A 1 130 ? 28.643 -4.645 -26.314 1.00 53.50 130 CYS A O 1
ATOM 1035 N N . ASP A 1 131 ? 26.899 -5.738 -27.201 1.00 48.12 131 ASP A N 1
ATOM 1036 C CA . ASP A 1 131 ? 27.573 -6.016 -28.484 1.00 48.12 131 ASP A CA 1
ATOM 1037 C C . ASP A 1 131 ? 27.560 -4.840 -29.479 1.00 48.12 131 ASP A C 1
ATOM 1039 O O . ASP A 1 131 ? 28.170 -4.913 -30.547 1.00 48.12 131 ASP A O 1
ATOM 1043 N N . THR A 1 132 ? 26.933 -3.712 -29.132 1.00 46.56 132 THR A N 1
ATOM 1044 C CA . THR A 1 132 ? 26.983 -2.490 -29.949 1.00 46.56 132 THR A CA 1
ATOM 1045 C C . THR A 1 132 ? 27.734 -1.365 -29.235 1.00 46.56 132 THR A C 1
ATOM 1047 O O . THR A 1 132 ? 27.264 -0.871 -28.204 1.00 46.56 132 THR A O 1
ATOM 1050 N N . PRO A 1 133 ? 28.881 -0.897 -29.769 1.00 41.56 133 PRO A N 1
ATOM 1051 C CA . PRO A 1 133 ? 29.551 0.284 -29.251 1.00 41.56 133 PRO A CA 1
ATOM 1052 C C . PRO A 1 133 ? 28.722 1.516 -29.625 1.00 41.56 133 PRO A C 1
ATOM 1054 O O . PRO A 1 133 ? 28.855 2.069 -30.714 1.00 41.56 133 PRO A O 1
ATOM 1057 N N . ILE A 1 134 ? 27.849 1.963 -28.725 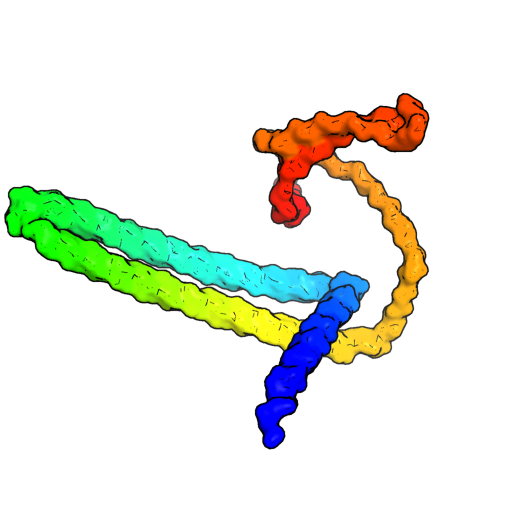1.00 44.09 134 ILE A N 1
ATOM 1058 C CA . ILE A 1 134 ? 27.215 3.273 -28.862 1.00 44.09 134 ILE A CA 1
ATOM 1059 C C . ILE A 1 134 ? 28.269 4.303 -28.455 1.00 44.09 134 ILE A C 1
ATOM 1061 O O . ILE A 1 134 ? 28.519 4.535 -27.272 1.00 44.09 134 ILE A O 1
ATOM 1065 N N . SER A 1 135 ? 28.941 4.873 -29.458 1.00 40.06 135 SER A N 1
ATOM 1066 C CA . SER A 1 135 ? 29.772 6.061 -29.296 1.00 40.06 135 SER A CA 1
ATOM 1067 C C . SER A 1 135 ? 28.954 7.138 -28.596 1.00 40.06 135 SER A C 1
ATOM 1069 O O . SER A 1 135 ? 27.914 7.549 -29.096 1.00 40.06 135 SER A O 1
ATOM 1071 N N . THR A 1 136 ? 29.421 7.606 -27.446 1.00 37.78 136 THR A N 1
ATOM 1072 C CA . THR A 1 136 ? 28.895 8.801 -26.790 1.00 37.78 136 THR A CA 1
ATOM 1073 C C . THR A 1 136 ? 29.223 10.024 -27.653 1.00 37.78 136 THR A C 1
ATOM 1075 O O . THR A 1 136 ? 30.409 10.363 -27.746 1.00 37.78 136 THR A O 1
ATOM 1078 N N . PRO A 1 137 ? 28.259 10.742 -28.264 1.00 40.03 137 PRO A N 1
ATOM 1079 C CA . PRO A 1 137 ? 28.537 12.093 -28.707 1.00 40.03 137 PRO A CA 1
ATOM 1080 C C . PRO A 1 137 ? 28.537 12.977 -27.459 1.00 40.03 137 PRO A C 1
ATOM 1082 O O . PRO A 1 137 ? 27.507 13.448 -26.979 1.00 40.03 137 PRO A O 1
ATOM 1085 N N . LEU A 1 138 ? 29.730 13.168 -26.901 1.00 47.34 138 LEU A N 1
ATOM 1086 C CA . LEU A 1 138 ? 30.002 14.298 -26.032 1.00 47.34 138 LEU A CA 1
ATOM 1087 C C . LEU A 1 138 ? 29.711 15.566 -26.854 1.00 47.34 138 LEU A C 1
ATOM 1089 O O . LEU A 1 138 ? 30.323 15.772 -27.899 1.00 47.34 138 LEU A O 1
ATOM 1093 N N . SER A 1 139 ? 28.799 16.403 -26.354 1.00 48.09 139 SER A N 1
ATOM 1094 C CA . SER A 1 139 ? 28.403 17.714 -26.894 1.00 48.09 139 SER A CA 1
ATOM 1095 C C . SER A 1 139 ? 27.254 17.711 -27.919 1.00 48.09 139 SER A C 1
ATOM 1097 O O . SER A 1 139 ? 27.448 17.600 -29.127 1.00 48.09 139 SER A O 1
ATOM 1099 N N . SER A 1 140 ? 26.034 17.964 -27.435 1.00 35.06 140 SER A N 1
ATOM 1100 C CA . SER A 1 140 ? 25.036 18.689 -28.225 1.00 35.06 140 SER A CA 1
ATOM 1101 C C . SER A 1 140 ? 24.207 19.606 -27.314 1.00 35.06 140 SER A C 1
ATOM 1103 O O . SER A 1 140 ? 23.682 19.136 -26.302 1.00 35.06 140 SER A O 1
ATOM 1105 N N . PRO A 1 141 ? 24.114 20.917 -27.605 1.00 44.12 141 PRO A N 1
ATOM 1106 C CA . PRO A 1 141 ? 23.334 21.850 -26.805 1.00 44.12 141 PRO A CA 1
ATOM 1107 C C . PRO A 1 141 ? 21.838 21.625 -27.048 1.00 44.12 141 PRO A C 1
ATOM 1109 O O . PRO A 1 141 ? 21.342 21.748 -28.167 1.00 44.12 141 PRO A O 1
ATOM 1112 N N . VAL A 1 142 ? 21.110 21.302 -25.981 1.00 38.22 142 VAL A N 1
ATOM 1113 C CA . VAL A 1 142 ? 19.655 21.134 -26.002 1.00 38.22 142 VAL A CA 1
ATOM 1114 C C . VAL A 1 142 ? 18.994 22.491 -26.261 1.00 38.22 142 VAL A C 1
ATOM 1116 O O . VAL A 1 142 ? 18.964 23.360 -25.389 1.00 38.22 142 VAL A O 1
ATOM 1119 N N . VAL A 1 143 ? 18.418 22.668 -27.449 1.00 42.38 143 VAL A N 1
ATOM 1120 C CA . VAL A 1 143 ? 17.453 23.741 -27.713 1.00 42.38 143 VAL A CA 1
ATOM 1121 C C . VAL A 1 143 ? 16.096 23.270 -27.190 1.00 42.38 143 VAL A C 1
ATOM 1123 O O . VAL A 1 143 ? 15.358 22.564 -27.871 1.00 42.38 143 VAL A O 1
ATOM 1126 N N . VAL A 1 144 ? 15.776 23.627 -25.945 1.00 39.75 144 VAL A N 1
ATOM 1127 C CA . VAL A 1 144 ? 14.447 23.392 -25.362 1.00 39.75 144 VAL A CA 1
ATOM 1128 C C . VAL A 1 144 ? 13.475 24.410 -25.958 1.00 39.75 144 VAL A C 1
ATOM 1130 O O . VAL A 1 144 ? 13.400 25.549 -25.495 1.00 39.75 144 VAL A O 1
ATOM 1133 N N . ASN A 1 145 ? 12.719 24.009 -26.980 1.00 41.28 145 ASN A N 1
ATOM 1134 C CA . ASN A 1 145 ? 11.555 24.763 -27.437 1.00 41.28 145 ASN A CA 1
ATOM 1135 C C . ASN A 1 145 ? 10.425 24.583 -26.410 1.00 41.28 145 ASN A C 1
ATOM 1137 O O . ASN A 1 145 ? 9.838 23.507 -26.302 1.00 41.28 145 ASN A O 1
ATOM 1141 N N . ARG A 1 146 ? 10.181 25.610 -25.592 1.00 40.66 146 ARG A N 1
ATOM 1142 C CA . ARG A 1 146 ? 9.332 25.532 -24.398 1.00 40.66 146 ARG A CA 1
ATOM 1143 C C . ARG A 1 146 ? 8.021 26.285 -24.629 1.00 40.66 146 ARG A C 1
ATOM 1145 O O . ARG A 1 146 ? 7.887 27.428 -24.211 1.00 40.66 146 ARG A O 1
ATOM 1152 N N . ASN A 1 147 ? 7.046 25.622 -25.248 1.00 39.16 147 ASN A N 1
ATOM 1153 C CA . ASN A 1 147 ? 5.667 26.110 -25.313 1.00 39.16 147 ASN A CA 1
ATOM 1154 C C . ASN A 1 147 ? 4.752 25.144 -24.552 1.00 39.16 147 ASN A C 1
ATOM 1156 O O . ASN A 1 147 ? 4.166 24.244 -25.144 1.00 39.16 147 ASN A O 1
ATOM 1160 N N . PHE A 1 148 ? 4.623 25.341 -23.240 1.00 38.53 148 PHE A N 1
ATOM 1161 C CA . PHE A 1 148 ? 3.597 24.690 -22.424 1.00 38.53 148 PHE A CA 1
ATOM 1162 C C . PHE A 1 148 ? 2.877 25.765 -21.613 1.00 38.53 148 PHE A C 1
ATOM 1164 O O . PHE A 1 148 ? 3.401 26.268 -20.623 1.00 38.53 148 PHE A O 1
ATOM 1171 N N . ALA A 1 149 ? 1.687 26.147 -22.071 1.00 39.03 149 ALA A N 1
ATOM 1172 C CA . ALA A 1 149 ? 0.728 26.897 -21.274 1.00 39.03 149 ALA A CA 1
ATOM 1173 C C . ALA A 1 149 ? -0.220 25.881 -20.624 1.00 39.03 149 ALA A C 1
ATOM 1175 O O . ALA A 1 149 ? -0.921 25.156 -21.332 1.00 39.03 149 ALA A O 1
ATOM 1176 N N . LEU A 1 150 ? -0.212 25.802 -19.293 1.00 40.56 150 LEU A N 1
ATOM 1177 C CA . LEU A 1 150 ? -1.168 25.014 -18.522 1.00 40.56 150 LEU A CA 1
ATOM 1178 C C . LEU A 1 150 ? -1.792 25.919 -17.459 1.00 40.56 150 LEU A C 1
ATOM 1180 O O . LEU A 1 150 ? -1.147 26.293 -16.482 1.00 40.56 150 LEU A O 1
ATOM 1184 N N . GLU A 1 151 ? -3.047 26.292 -17.689 1.00 43.53 151 GLU A N 1
ATOM 1185 C CA . GLU A 1 151 ? -3.930 26.845 -16.669 1.00 43.53 151 GLU A CA 1
ATOM 1186 C C . GLU A 1 151 ? -4.395 25.694 -15.770 1.00 43.53 151 GLU A C 1
ATOM 1188 O O . GLU A 1 151 ? -5.091 24.788 -16.223 1.00 43.53 151 GLU A O 1
ATOM 1193 N N . SER A 1 152 ? -4.012 25.718 -14.495 1.00 38.41 152 SER A N 1
ATOM 1194 C CA . SER A 1 152 ? -4.685 24.947 -13.450 1.00 38.41 152 SER A CA 1
ATOM 1195 C C . SER A 1 152 ? -4.730 25.787 -12.179 1.00 38.41 152 SER A C 1
ATOM 1197 O O . SER A 1 152 ? -3.708 26.268 -11.687 1.00 38.41 152 SER A O 1
ATOM 1199 N N . GLN A 1 153 ? -5.952 26.039 -11.714 1.00 46.28 153 GLN A N 1
ATOM 1200 C CA . GLN A 1 153 ? -6.273 26.863 -10.558 1.00 46.28 153 GLN A CA 1
ATOM 1201 C C . GLN A 1 153 ? -6.126 26.039 -9.271 1.00 46.28 153 GLN A C 1
ATOM 1203 O O . GLN A 1 153 ? -7.009 25.269 -8.910 1.00 46.28 153 GLN A O 1
ATOM 1208 N N . ALA A 1 154 ? -5.026 26.240 -8.554 1.00 42.75 154 ALA A N 1
ATOM 1209 C CA . ALA A 1 154 ? -4.878 25.955 -7.126 1.00 42.75 154 ALA A CA 1
ATOM 1210 C C . ALA A 1 154 ? -3.924 27.018 -6.547 1.00 42.75 154 ALA A C 1
ATOM 1212 O O . ALA A 1 154 ? -3.147 27.579 -7.320 1.00 42.75 154 ALA A O 1
ATOM 1213 N N . PRO A 1 155 ? -3.980 27.379 -5.250 1.00 48.06 155 PRO A N 1
ATOM 1214 C CA . PRO A 1 155 ? -3.195 28.489 -4.716 1.00 48.06 155 PRO A CA 1
ATOM 1215 C C . PRO A 1 155 ? -1.708 28.119 -4.695 1.00 48.06 155 PRO A C 1
ATOM 1217 O O . PRO A 1 155 ? -1.200 27.485 -3.775 1.00 48.06 155 PRO A O 1
ATOM 1220 N N . ILE A 1 156 ? -1.017 28.507 -5.761 1.00 54.88 156 ILE A N 1
ATOM 1221 C CA . ILE A 1 156 ? 0.420 28.345 -5.933 1.00 54.88 156 ILE A CA 1
ATOM 1222 C C . ILE A 1 156 ? 1.070 29.315 -4.954 1.00 54.88 156 ILE A C 1
ATOM 1224 O O . ILE A 1 156 ? 0.797 30.515 -5.010 1.00 54.88 156 ILE A O 1
ATOM 1228 N N . PHE A 1 157 ? 1.909 28.817 -4.044 1.00 49.47 157 PHE A N 1
ATOM 1229 C CA . PHE A 1 157 ? 2.762 29.688 -3.240 1.00 49.47 157 PHE A CA 1
ATOM 1230 C C . PHE A 1 157 ? 3.687 30.425 -4.214 1.00 49.47 157 PHE A C 1
ATOM 1232 O O . PHE A 1 157 ? 4.623 29.846 -4.766 1.00 49.47 157 PHE A O 1
ATOM 1239 N N . GLN A 1 158 ? 3.308 31.659 -4.533 1.00 56.81 158 GLN A N 1
ATOM 1240 C CA . GLN A 1 158 ? 3.850 32.420 -5.644 1.00 56.81 158 GLN A CA 1
ATOM 1241 C C . GLN A 1 158 ? 4.606 33.612 -5.078 1.00 56.81 158 GLN A C 1
ATOM 1243 O O . GLN A 1 158 ? 4.033 34.667 -4.818 1.00 56.81 158 GLN A O 1
ATOM 1248 N N . GLU A 1 159 ? 5.912 33.448 -4.918 1.00 58.66 159 GLU A N 1
ATOM 1249 C CA . GLU A 1 159 ? 6.798 34.553 -4.582 1.00 58.66 159 GLU A CA 1
ATOM 1250 C C . GLU A 1 159 ? 7.462 35.061 -5.862 1.00 58.66 159 GLU A C 1
ATOM 1252 O O . GLU A 1 159 ? 8.017 34.292 -6.657 1.00 58.66 159 GLU A O 1
ATOM 1257 N N . SER A 1 160 ? 7.361 36.370 -6.094 1.00 65.12 160 SER A N 1
ATOM 1258 C CA . SER A 1 160 ? 8.069 37.047 -7.174 1.00 65.12 160 SER A CA 1
ATOM 1259 C C . SER A 1 160 ? 9.173 37.910 -6.600 1.00 65.12 160 SER A C 1
ATOM 1261 O O . SER A 1 160 ? 8.912 38.738 -5.727 1.00 65.12 160 SER A O 1
ATOM 1263 N N . PHE A 1 161 ? 10.381 37.763 -7.126 1.00 68.88 161 PHE A N 1
ATOM 1264 C CA . PHE A 1 161 ? 11.501 38.608 -6.750 1.00 68.88 161 PHE A CA 1
ATOM 1265 C C . PHE A 1 161 ? 12.209 39.151 -7.978 1.00 68.88 161 PHE A C 1
ATOM 1267 O O . PHE A 1 161 ? 12.268 38.541 -9.050 1.00 68.88 161 PHE A O 1
ATOM 1274 N N . THR A 1 162 ? 12.768 40.332 -7.776 1.00 76.69 162 THR A N 1
ATOM 1275 C CA . THR A 1 162 ? 13.528 41.045 -8.780 1.00 76.69 162 THR A CA 1
ATOM 1276 C C . THR A 1 162 ? 15.000 40.730 -8.597 1.00 76.69 162 THR A C 1
ATOM 1278 O O . THR A 1 162 ? 15.606 41.165 -7.616 1.00 76.69 162 THR A O 1
ATOM 1281 N N . ILE A 1 163 ? 15.593 40.009 -9.547 1.00 73.44 163 ILE A N 1
ATOM 1282 C CA . ILE A 1 163 ? 17.047 39.848 -9.572 1.00 73.44 163 ILE A CA 1
ATOM 1283 C C . ILE A 1 163 ? 17.691 40.900 -10.467 1.00 73.44 163 ILE A C 1
ATOM 1285 O O . ILE A 1 163 ? 17.199 41.222 -11.553 1.00 73.44 163 ILE A O 1
ATOM 1289 N N . HIS A 1 164 ? 18.829 41.407 -10.004 1.00 72.38 164 HIS A N 1
ATOM 1290 C CA . HIS A 1 164 ? 19.708 42.280 -10.767 1.00 72.38 164 HIS A CA 1
ATOM 1291 C C . HIS A 1 164 ? 20.928 41.455 -11.174 1.00 72.38 164 HIS A C 1
ATOM 1293 O O . HIS A 1 164 ? 21.670 40.981 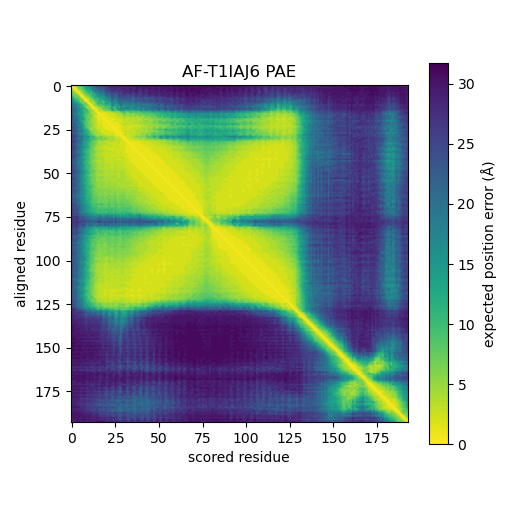-10.315 1.00 72.38 164 HIS A O 1
ATOM 1299 N N . LEU A 1 165 ? 21.114 41.241 -12.477 1.00 64.31 165 LEU A N 1
ATOM 1300 C CA . LEU A 1 165 ? 22.248 40.480 -13.000 1.00 64.31 165 LEU A CA 1
ATOM 1301 C C . LEU A 1 165 ? 23.333 41.450 -13.491 1.00 64.31 165 LEU A C 1
ATOM 1303 O O . LEU A 1 165 ? 23.152 42.126 -14.502 1.00 64.31 165 LEU A O 1
ATOM 1307 N N . GLY A 1 166 ? 24.460 41.498 -12.773 1.00 60.34 166 GLY A N 1
ATOM 1308 C CA . GLY A 1 166 ? 25.636 42.319 -13.095 1.00 60.34 166 GLY A CA 1
ATOM 1309 C C . GLY A 1 166 ? 25.899 43.464 -12.106 1.00 60.34 166 GLY A C 1
ATOM 1310 O O . GLY A 1 166 ? 25.047 43.823 -11.301 1.00 60.34 166 GLY A O 1
ATOM 1311 N N . SER A 1 167 ? 27.101 44.050 -12.164 1.00 56.62 167 SER A N 1
ATOM 1312 C CA . SER A 1 167 ? 27.522 45.172 -11.300 1.00 56.62 167 SER A CA 1
ATOM 1313 C C . SER A 1 167 ? 26.907 46.525 -11.685 1.00 56.62 167 SER A C 1
ATOM 1315 O O . SER A 1 167 ? 26.999 47.485 -10.925 1.00 56.62 167 SER A O 1
ATOM 1317 N N . GLN A 1 168 ? 26.267 46.612 -12.854 1.00 59.84 168 GLN A N 1
ATOM 1318 C CA . GLN A 1 168 ? 25.483 47.766 -13.284 1.00 59.84 168 GLN A CA 1
ATOM 1319 C C . GLN A 1 168 ? 24.024 47.329 -13.441 1.00 59.84 168 GLN A C 1
ATOM 1321 O O . GLN A 1 168 ? 23.753 46.369 -14.157 1.00 59.84 168 GLN A O 1
ATOM 1326 N N . MET A 1 169 ? 23.095 48.045 -12.797 1.00 55.72 169 MET A N 1
ATOM 1327 C CA . MET A 1 169 ? 21.632 47.830 -12.777 1.00 55.72 169 MET A CA 1
ATOM 1328 C C . MET A 1 169 ? 20.935 47.948 -14.159 1.00 55.72 169 MET A C 1
ATOM 1330 O O . MET A 1 169 ? 19.850 48.510 -14.272 1.00 55.72 169 MET A O 1
ATOM 1334 N N . LYS A 1 170 ? 21.530 47.471 -15.255 1.00 61.25 170 LYS A N 1
ATOM 1335 C CA . LYS A 1 170 ? 20.964 47.636 -16.602 1.00 61.25 170 LYS A CA 1
ATOM 1336 C C . LYS A 1 170 ? 19.861 46.637 -16.936 1.00 61.25 170 LYS A C 1
ATOM 1338 O O . LYS A 1 170 ? 19.020 46.947 -17.775 1.00 61.25 170 LYS A O 1
ATOM 1343 N N . HIS A 1 171 ? 19.839 45.474 -16.287 1.00 54.03 171 HIS A N 1
ATOM 1344 C CA . HIS A 1 171 ? 18.847 44.440 -16.563 1.00 54.03 171 HIS A CA 1
ATOM 1345 C C . HIS A 1 171 ? 18.225 43.914 -15.273 1.00 54.03 171 HIS A C 1
ATOM 1347 O O . HIS A 1 171 ? 18.911 43.422 -14.376 1.00 54.03 171 HIS A O 1
ATOM 1353 N N . MET A 1 172 ? 16.905 44.053 -15.209 1.00 62.50 172 MET A N 1
ATOM 1354 C CA . MET A 1 172 ? 16.061 43.684 -14.087 1.00 62.50 172 MET A CA 1
ATOM 1355 C C . MET A 1 172 ? 15.133 42.561 -14.548 1.00 62.50 172 MET A C 1
ATOM 1357 O O . MET A 1 172 ? 14.379 42.749 -15.503 1.00 62.50 172 MET A O 1
ATOM 1361 N N . TYR A 1 173 ? 15.191 41.403 -13.891 1.00 69.69 173 TYR A N 1
ATOM 1362 C CA . TYR A 1 173 ? 14.338 40.261 -14.223 1.00 69.69 173 TYR A CA 1
ATOM 1363 C C . TYR A 1 173 ? 13.393 39.969 -13.065 1.00 69.69 173 TYR A C 1
ATOM 1365 O O . TYR A 1 173 ? 13.836 39.786 -11.932 1.00 69.69 173 TYR A O 1
ATOM 1373 N N . ASN A 1 174 ? 12.095 39.906 -13.362 1.00 65.12 174 ASN A N 1
ATOM 1374 C CA . ASN A 1 174 ? 11.089 39.423 -12.425 1.00 65.12 174 ASN A CA 1
ATOM 1375 C C . ASN A 1 174 ? 10.991 37.907 -12.571 1.00 65.12 174 ASN A C 1
ATOM 1377 O O . ASN A 1 174 ? 10.492 37.411 -13.581 1.00 65.12 174 ASN A O 1
ATOM 1381 N N . ILE A 1 175 ? 11.489 37.181 -11.576 1.00 74.00 175 ILE A N 1
ATOM 1382 C CA . ILE A 1 175 ? 11.378 35.724 -11.521 1.00 74.00 175 ILE A CA 1
ATOM 1383 C C . ILE A 1 175 ? 10.211 35.372 -10.610 1.00 74.00 175 ILE A C 1
ATOM 1385 O O . ILE A 1 175 ? 9.987 36.024 -9.592 1.00 74.00 175 ILE A O 1
ATOM 1389 N N . ARG A 1 176 ? 9.465 34.337 -10.993 1.00 73.25 176 ARG A N 1
ATOM 1390 C CA . ARG A 1 176 ? 8.351 33.782 -10.231 1.00 73.25 176 ARG A CA 1
ATOM 1391 C C . ARG A 1 176 ? 8.671 32.339 -9.876 1.00 73.25 176 ARG A C 1
ATOM 1393 O O . ARG A 1 176 ? 8.919 31.541 -10.779 1.00 73.25 176 ARG A O 1
ATOM 1400 N N . LEU A 1 177 ? 8.658 32.015 -8.588 1.00 68.38 177 LEU A N 1
ATOM 1401 C CA . LEU A 1 177 ? 8.722 30.630 -8.129 1.00 68.38 177 LEU A CA 1
ATOM 1402 C C . LEU A 1 177 ? 7.310 30.061 -8.016 1.00 68.38 177 LEU A C 1
ATOM 1404 O O . LEU A 1 177 ? 6.373 30.768 -7.645 1.00 68.38 177 LEU A O 1
ATOM 1408 N N . MET A 1 178 ? 7.168 28.791 -8.383 1.00 67.56 178 MET A N 1
ATOM 1409 C CA . MET A 1 178 ? 5.910 28.055 -8.344 1.00 67.56 178 MET A CA 1
ATOM 1410 C C . MET A 1 178 ? 6.192 26.685 -7.731 1.00 67.56 178 MET A C 1
ATOM 1412 O O . MET A 1 178 ? 7.086 25.980 -8.199 1.00 67.56 178 MET A O 1
ATOM 1416 N N . SER A 1 179 ? 5.456 26.329 -6.678 1.00 66.31 179 SER A N 1
ATOM 1417 C CA . SER A 1 179 ? 5.460 24.966 -6.140 1.00 66.31 179 SER A CA 1
ATOM 1418 C C . SER A 1 179 ? 4.565 24.083 -7.007 1.00 66.31 179 SER A C 1
ATOM 1420 O O . SER A 1 179 ? 3.444 24.482 -7.325 1.00 66.31 179 SER A O 1
ATOM 1422 N N . ALA A 1 180 ? 5.064 22.915 -7.399 1.00 68.50 180 ALA A N 1
ATOM 1423 C CA . ALA A 1 180 ? 4.321 21.915 -8.156 1.00 68.50 180 ALA A CA 1
ATOM 1424 C C . ALA A 1 180 ? 4.765 20.511 -7.726 1.00 68.50 180 ALA A C 1
ATOM 1426 O O . ALA A 1 180 ? 5.938 20.310 -7.398 1.00 68.50 180 ALA A O 1
ATOM 1427 N N . ASP A 1 181 ? 3.840 19.552 -7.743 1.00 72.19 181 ASP A N 1
ATOM 1428 C CA . ASP A 1 181 ? 4.174 18.137 -7.589 1.00 72.19 181 ASP A CA 1
ATOM 1429 C C . ASP A 1 181 ? 4.851 17.642 -8.877 1.00 72.19 181 ASP A C 1
ATOM 1431 O O . ASP A 1 181 ? 4.385 17.908 -9.987 1.00 72.19 181 ASP A O 1
ATOM 1435 N N . VAL A 1 182 ? 5.960 16.911 -8.745 1.00 68.12 182 VAL A N 1
ATOM 1436 C CA . VAL A 1 182 ? 6.675 16.331 -9.891 1.00 68.12 182 VAL A CA 1
ATOM 1437 C C . VAL A 1 182 ? 5.763 15.377 -10.674 1.00 68.12 182 VAL A C 1
ATOM 1439 O O . VAL A 1 182 ? 5.857 15.300 -11.899 1.00 68.12 182 VAL A O 1
ATOM 1442 N N . LEU A 1 183 ? 4.837 14.698 -9.993 1.00 71.62 183 LEU A N 1
ATOM 1443 C CA . LEU A 1 183 ? 3.904 13.759 -10.613 1.00 71.62 183 LEU A CA 1
ATOM 1444 C C . LEU A 1 183 ? 2.829 14.447 -11.462 1.00 71.62 183 LEU A C 1
ATOM 1446 O O . LEU A 1 183 ? 2.320 13.829 -12.400 1.00 71.62 183 LEU A O 1
ATOM 1450 N N . ASP A 1 184 ? 2.519 15.722 -11.207 1.00 66.19 184 ASP A N 1
ATOM 1451 C CA . ASP A 1 184 ? 1.568 16.479 -12.030 1.00 66.19 184 ASP A CA 1
ATOM 1452 C C . ASP A 1 184 ? 2.086 16.675 -13.464 1.00 66.19 184 ASP A C 1
ATOM 1454 O O . ASP A 1 184 ? 1.293 16.721 -14.405 1.00 66.19 184 ASP A O 1
ATOM 1458 N N . PHE A 1 185 ? 3.409 16.706 -13.662 1.00 63.66 185 PHE A N 1
ATOM 1459 C CA . PHE A 1 185 ? 4.025 16.780 -14.992 1.00 63.66 185 PHE A CA 1
ATOM 1460 C C . PHE A 1 185 ? 4.018 15.444 -15.744 1.00 63.66 185 PHE A C 1
ATOM 1462 O O . PHE A 1 185 ? 4.174 15.427 -16.964 1.00 63.66 185 PHE A O 1
ATOM 1469 N N . CYS A 1 186 ? 3.829 14.330 -15.035 1.00 67.50 186 CYS A N 1
ATOM 1470 C CA . CYS A 1 186 ? 3.804 12.987 -15.614 1.00 67.50 186 CYS A CA 1
ATOM 1471 C C . CYS A 1 186 ? 2.395 12.549 -16.039 1.00 67.50 186 CYS A C 1
ATOM 1473 O O . CYS A 1 186 ? 2.235 11.493 -16.652 1.00 67.50 186 CYS A O 1
ATOM 1475 N N . ARG A 1 187 ? 1.357 13.340 -15.735 1.00 65.81 187 ARG A N 1
ATOM 1476 C CA . ARG A 1 187 ? -0.014 13.046 -16.163 1.00 65.81 187 ARG A CA 1
ATOM 1477 C C . ARG A 1 187 ? -0.138 13.283 -17.667 1.00 65.81 187 ARG A C 1
ATOM 1479 O O . ARG A 1 187 ? -0.219 14.417 -18.134 1.00 65.81 187 ARG A O 1
ATOM 1486 N N . LEU A 1 188 ? -0.165 12.196 -18.436 1.00 55.91 188 LEU A N 1
ATOM 1487 C CA . LEU A 1 188 ? -0.486 12.242 -19.859 1.00 55.91 188 LEU A CA 1
ATOM 1488 C C . LEU A 1 188 ? -1.880 12.856 -20.031 1.00 55.91 188 LEU A C 1
ATOM 1490 O O . LEU A 1 188 ? -2.855 12.370 -19.459 1.00 55.91 188 LEU A O 1
ATOM 1494 N N . ARG A 1 189 ? -1.982 13.926 -20.832 1.00 55.16 189 ARG A N 1
ATOM 1495 C CA . ARG A 1 189 ? -3.274 14.450 -21.292 1.00 55.16 189 ARG A CA 1
ATOM 1496 C C . ARG A 1 189 ? -4.001 13.312 -22.006 1.00 55.16 189 ARG A C 1
ATOM 1498 O O . ARG A 1 189 ? -3.660 12.976 -23.139 1.00 55.16 189 ARG A O 1
ATOM 1505 N N . THR A 1 190 ? -5.020 12.741 -21.375 1.00 49.94 190 THR A N 1
ATOM 1506 C CA . THR A 1 190 ? -6.017 11.957 -22.097 1.00 49.94 190 THR A CA 1
ATOM 1507 C C . THR A 1 190 ? -6.744 12.935 -23.011 1.00 49.94 190 THR A C 1
ATOM 1509 O O . THR A 1 190 ? -7.550 13.740 -22.545 1.00 49.94 190 THR A O 1
ATOM 1512 N N . ASN A 1 191 ? -6.399 12.934 -24.300 1.00 44.91 191 ASN A N 1
ATOM 1513 C CA . ASN A 1 191 ? -7.209 13.583 -25.324 1.00 44.91 191 ASN A CA 1
ATOM 1514 C C . ASN A 1 191 ? -8.552 12.848 -25.351 1.00 44.91 191 ASN A C 1
ATOM 1516 O O . ASN A 1 191 ? -8.686 11.802 -25.981 1.00 44.91 191 ASN A O 1
ATOM 1520 N N . ILE A 1 192 ? -9.518 13.362 -24.601 1.00 48.81 192 ILE A N 1
ATOM 1521 C CA . ILE A 1 192 ? -10.923 13.061 -24.827 1.00 48.81 192 ILE A CA 1
ATOM 1522 C C . ILE A 1 192 ? -11.340 14.028 -25.940 1.00 48.81 192 ILE A C 1
ATOM 1524 O O . ILE A 1 192 ? -11.080 15.226 -25.820 1.00 48.81 192 ILE A O 1
ATOM 1528 N N . SER A 1 193 ? -11.838 13.454 -27.040 1.00 40.19 193 SER A N 1
ATOM 1529 C CA . SER A 1 193 ? -12.157 14.099 -28.324 1.00 40.19 193 SER A CA 1
ATOM 1530 C C . SER A 1 193 ? -12.953 15.395 -28.235 1.00 40.19 193 SER A C 1
ATOM 1532 O O . SER A 1 193 ? -13.837 15.492 -27.357 1.00 40.19 193 SER A O 1
#

Solvent-accessible surface area (backbone atoms only — not comparable to full-atom values): 11892 Å² total; per-residue (Å²): 141,90,86,75,80,72,62,61,62,54,55,53,56,50,52,51,51,51,49,51,50,53,50,51,57,56,40,61,77,37,93,53,32,66,60,52,52,51,52,54,49,52,54,49,52,56,50,50,53,54,51,49,53,48,52,54,52,53,48,54,52,50,51,52,52,50,54,52,51,50,54,51,60,62,34,43,82,75,70,51,51,73,67,56,52,51,51,51,53,51,51,50,52,53,52,53,50,52,53,51,53,51,51,54,49,54,52,50,52,52,54,51,49,52,52,52,52,52,51,54,50,53,56,53,52,47,70,74,59,63,88,57,88,76,78,78,79,82,84,77,85,81,79,79,84,83,86,80,89,78,92,74,96,66,94,54,66,66,56,72,48,76,48,68,68,68,99,55,90,82,46,79,43,81,45,74,50,72,69,76,63,75,64,67,76,67,59,75,80,76,82,73,133

InterPro domains:
  IPR019311 Ferry endosomal RAB5 effector complex subunit 3 [PF10154] (2-190)
  IPR019311 Ferry endosomal RAB5 effector complex subunit 3 [PTHR16525] (2-191)

Organism: Rhodnius prolixus (NCBI:txid13249)

Nearest PDB structures (foldseek):
  4mh6-assembly1_A  TM=4.344E-01  e=5.566E-01  Vibrio parahaemolyticus RIMD 2210633
  5izs-assembly2_D  TM=5.820E-01  e=2.165E+00  synthetic construct
  4ke2-assembly1_A  TM=3.596E-01  e=3.002E-01  Pseudopleuronectes americanus
  5izs-assembly2_E  TM=5.816E-01  e=2.771E+00  synthetic construct
  6xi6-assembly1_A-3  TM=5.058E-01  e=3.548E+00  synthetic construct

Foldseek 3Di:
DDDDDPVVVVVVVVVLVVVLVVLVVVCCPDPCVVVLVVLVVVLVVVLVVLVVVLVVVLVVLVVVLVVVLVVLVVCVVVDDDPVVSVVSVVVSVVVSVVSVVVSVVVSVVSVVVSVVVSSVVSVVVCVVVVPDPPDDPDDDDDPPPDDDDDDDDDPWPWDWDWDQPDPDNPDIDTDIDTDDDPVVVVDDPPPPD

pLDDT: mean 76.05, std 20.47, range [35.06, 98.25]

Radius of gyration: 28.13 Å; Cα contacts (8 Å, |Δi|>4): 68; chains: 1; bounding box: 73×57×63 Å